Protein AF-A0AAW5DE27-F1 (afdb_monomer)

pLDDT: mean 84.59, std 16.26, range [41.28, 98.12]

Mean predicted aligned error: 7.45 Å

Nearest PDB structures (foldseek):
  6p29-assembly1_B  TM=4.108E-01  e=8.556E-01  Pseudoalteromonas luteoviolacea
  6p29-assembly1_A  TM=4.024E-01  e=1.217E+00  Pseudoalteromonas luteoviolacea
  5xnx-assembly1_A  TM=3.701E-01  e=1.217E+00  Mycobacterium tuberculosis H37Rv
  8acu-assembly1_A  TM=3.486E-01  e=1.946E+00  Bacillus subtilis
  6yxa-assembly1_A-2  TM=3.128E-01  e=2.188E+00  Bacillus subtilis subsp.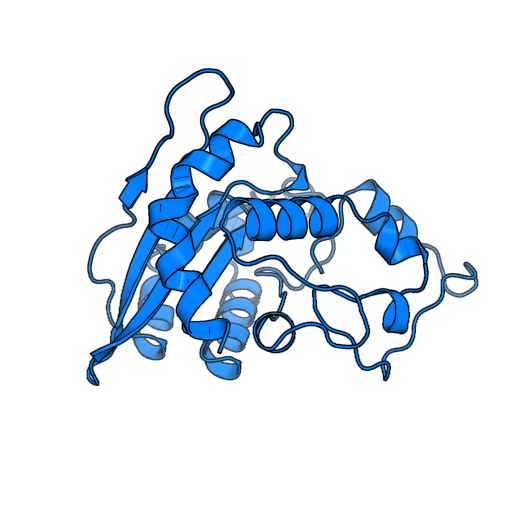 subtilis str. 168

Foldseek 3Di:
DDADPVRLVLVPDDDVSPWAADPPFDEFLQACCSGGNPVVVVTQQSVLVQLLCVLLVNHFDRPDCTFLLRVLDDDDDLDPDDDPDCQPPVPRDHVLVVSLPPVSLCVNLVCCQVSVAQEAEAAADSVLVSCPDPRRVVSSCVRFAHKPDRWDWDWDDDDWDTDTWTWIWHAHPVRRIRIYIYDYHSNVCPIPDSVRSSVCSVVVNVVSVVRRD

Sequence (213 aa):
MGHTKEEQQLEQAPEGSGLFFDDKAICTFSNQPPRYGERALSWKYQKAIKKWFDMWGCPLDSDGLGQPLDKKIVQTNWMDTQGHNTADSGNGLKLSQRLLSDHQVKNFLFHINYFKPKLILLLGRELISALNSKKVKRQFEAMVGRANSYPTAIRGTPPGTRFKIFFQDFVSENNDFTHVVCLPHPSGSRGVRDSYMLQFKDRIYPLLSEFVE

Secondary structure (DSSP, 8-state):
----HHHHHHHTSPTTS-----TT----SS--HHHH-GGGGG-HHHHHHHHHHHHTT-PPP-STT-SHHHHH-----SSS---S-SS-SSS---HHHHHTSHHHHHHHHHHHHHH--SEEEEESHHHHHHHTSHHHHHHHHHHH-EESSSPEEE-PPSSSPPPPEEEEEEE-TT--EEEEEEE--TTT-TT--HHHHGGGHHHHHHHHHTTT-

Structure (mmCIF, N/CA/C/O backbone):
data_AF-A0AAW5DE27-F1
#
_entry.id   AF-A0AAW5DE27-F1
#
loop_
_atom_site.group_PDB
_atom_site.id
_atom_site.type_symbol
_atom_site.label_atom_id
_atom_site.label_alt_id
_atom_site.label_comp_id
_atom_site.label_asym_id
_atom_site.label_entity_id
_atom_site.label_seq_id
_atom_site.pdbx_PDB_ins_code
_atom_site.Cartn_x
_atom_site.Cartn_y
_atom_site.Cartn_z
_atom_site.occupancy
_atom_site.B_iso_or_equiv
_atom_site.auth_seq_id
_atom_site.auth_comp_id
_atom_site.auth_asym_id
_atom_site.auth_atom_id
_atom_site.pdbx_PDB_model_num
ATOM 1 N N . MET A 1 1 ? 8.721 4.177 -9.717 1.00 46.56 1 MET A N 1
ATOM 2 C CA . MET A 1 1 ? 8.527 2.716 -9.665 1.00 46.56 1 MET A CA 1
ATOM 3 C C . MET A 1 1 ? 9.499 2.078 -8.676 1.00 46.56 1 MET A C 1
ATOM 5 O O . MET A 1 1 ? 10.599 2.590 -8.487 1.00 46.56 1 MET A O 1
ATOM 9 N N . GLY A 1 2 ? 9.058 1.037 -7.970 1.00 41.97 2 GLY A N 1
ATOM 10 C CA . GLY A 1 2 ? 9.786 0.384 -6.874 1.00 41.97 2 GLY A CA 1
ATOM 11 C C . GLY A 1 2 ? 10.730 -0.715 -7.358 1.00 41.97 2 GLY A C 1
ATOM 12 O O . GLY A 1 2 ? 10.487 -1.887 -7.103 1.00 41.97 2 GLY A O 1
ATOM 13 N N . HIS A 1 3 ? 11.789 -0.339 -8.063 1.00 52.25 3 HIS A N 1
ATOM 14 C CA . HIS A 1 3 ? 12.810 -1.264 -8.563 1.00 52.25 3 HIS A CA 1
ATOM 15 C C . HIS A 1 3 ? 13.836 -1.610 -7.474 1.00 52.25 3 HIS A C 1
ATOM 17 O O . HIS A 1 3 ? 14.114 -0.791 -6.594 1.00 52.25 3 HIS A O 1
ATOM 23 N N . THR A 1 4 ? 14.425 -2.806 -7.518 1.00 53.84 4 THR A N 1
ATOM 24 C CA . THR A 1 4 ? 15.628 -3.171 -6.747 1.00 53.84 4 THR A CA 1
ATOM 25 C C . THR A 1 4 ? 16.880 -2.449 -7.266 1.00 53.84 4 THR A C 1
ATOM 27 O O . THR A 1 4 ? 16.827 -1.748 -8.269 1.00 53.84 4 THR A O 1
ATOM 30 N N . LYS A 1 5 ? 18.021 -2.568 -6.565 1.00 53.88 5 LYS A N 1
ATOM 31 C CA . LYS A 1 5 ? 19.249 -1.805 -6.894 1.00 53.88 5 LYS A CA 1
ATOM 32 C C . LYS A 1 5 ? 19.765 -2.166 -8.273 1.00 53.88 5 LYS A C 1
ATOM 34 O O . LYS A 1 5 ? 20.115 -1.305 -9.066 1.00 53.88 5 LYS A O 1
ATOM 39 N N . GLU A 1 6 ? 19.776 -3.468 -8.502 1.00 55.34 6 GLU A N 1
ATOM 40 C CA . GLU A 1 6 ? 20.166 -4.115 -9.743 1.00 55.34 6 GLU A CA 1
ATOM 41 C C . GLU A 1 6 ? 19.210 -3.694 -10.874 1.00 55.34 6 GLU A C 1
ATOM 43 O O . GLU A 1 6 ? 19.659 -3.351 -11.961 1.00 55.34 6 GLU A O 1
ATOM 48 N N . GLU A 1 7 ? 17.903 -3.617 -10.593 1.00 56.59 7 GLU A N 1
ATOM 49 C CA . GLU A 1 7 ? 16.877 -3.200 -11.560 1.00 56.59 7 GLU A CA 1
ATOM 50 C C . GLU A 1 7 ? 16.983 -1.706 -11.932 1.00 56.59 7 GLU A C 1
ATOM 52 O O . GLU A 1 7 ? 16.898 -1.377 -13.109 1.00 56.59 7 GLU A O 1
ATOM 57 N N . GLN A 1 8 ? 17.252 -0.808 -10.975 1.00 56.09 8 GLN A N 1
ATOM 58 C CA . GLN A 1 8 ? 17.449 0.627 -11.260 1.00 56.09 8 GLN A CA 1
ATOM 59 C C . GLN A 1 8 ? 18.727 0.892 -12.061 1.00 56.09 8 GLN A C 1
ATOM 61 O O . GLN A 1 8 ? 18.747 1.765 -12.921 1.00 56.09 8 GLN A O 1
ATOM 66 N N . GLN A 1 9 ? 19.798 0.138 -11.796 1.00 55.88 9 GLN A N 1
ATOM 67 C CA . GLN A 1 9 ? 21.053 0.257 -12.545 1.00 55.88 9 GLN A CA 1
ATOM 68 C C . GLN A 1 9 ? 20.907 -0.199 -14.001 1.00 55.88 9 GLN A C 1
ATOM 70 O O . GLN A 1 9 ? 21.544 0.372 -14.880 1.00 55.88 9 GLN A O 1
ATOM 75 N N . LEU A 1 10 ? 20.041 -1.181 -14.264 1.00 55.75 10 LEU A N 1
ATOM 76 C CA . LEU A 1 10 ? 19.683 -1.593 -15.623 1.00 55.75 10 LEU A CA 1
ATOM 77 C C . LEU A 1 10 ? 18.830 -0.536 -16.344 1.00 55.75 10 LEU A C 1
ATOM 79 O O . LEU A 1 10 ? 18.968 -0.375 -17.549 1.00 55.75 10 LEU A O 1
ATOM 83 N N . GLU A 1 11 ? 17.975 0.204 -15.633 1.00 53.31 11 GLU A N 1
ATOM 84 C CA . GLU A 1 11 ? 17.138 1.271 -16.213 1.00 53.31 11 GLU A CA 1
ATOM 85 C C . GLU A 1 11 ? 17.882 2.584 -16.479 1.00 53.31 11 GLU A C 1
ATOM 87 O O . GLU A 1 11 ? 17.463 3.352 -17.338 1.00 53.31 11 GLU A O 1
ATOM 92 N N . GLN A 1 12 ? 18.999 2.830 -15.792 1.00 50.84 12 GLN A N 1
ATOM 93 C CA . GLN A 1 12 ? 19.887 3.973 -16.051 1.00 50.84 12 GLN A CA 1
ATOM 94 C C . GLN A 1 12 ? 20.820 3.758 -17.256 1.00 50.84 12 GLN A C 1
ATOM 96 O O . GLN A 1 12 ? 21.691 4.590 -17.516 1.00 50.84 12 GLN A O 1
ATOM 101 N N . ALA A 1 13 ? 20.672 2.650 -17.990 1.00 47.84 13 ALA A N 1
ATOM 102 C CA . ALA A 1 13 ? 21.422 2.422 -19.215 1.00 47.84 13 ALA A CA 1
ATOM 103 C C . ALA A 1 13 ? 21.001 3.457 -20.285 1.00 47.84 13 ALA A C 1
ATOM 105 O O . ALA A 1 13 ? 19.801 3.636 -20.504 1.00 47.84 13 ALA A O 1
ATOM 106 N N . PRO A 1 14 ? 21.956 4.142 -20.942 1.00 42.56 14 PRO A N 1
ATOM 107 C CA . PRO A 1 14 ? 21.677 5.268 -21.835 1.00 42.56 14 PRO A CA 1
ATOM 108 C C . PRO A 1 14 ? 20.736 4.899 -22.993 1.00 42.56 14 PRO A C 1
ATOM 110 O O . PRO A 1 14 ? 20.608 3.727 -23.363 1.00 42.56 14 PRO A O 1
ATOM 113 N N . GLU A 1 15 ? 20.090 5.914 -23.581 1.00 41.28 15 GLU A N 1
ATOM 114 C CA . GLU A 1 15 ? 19.337 5.771 -24.833 1.00 41.28 15 GLU A CA 1
ATOM 115 C C . GLU A 1 15 ? 20.201 5.041 -25.875 1.00 41.28 15 GLU A C 1
ATOM 117 O O . GLU A 1 15 ? 21.340 5.426 -26.138 1.00 41.28 15 GLU A O 1
ATOM 122 N N . GLY A 1 16 ? 19.678 3.932 -26.410 1.00 46.69 16 GLY A N 1
ATOM 123 C CA . GLY A 1 16 ? 20.439 2.981 -27.232 1.00 46.69 16 GLY A CA 1
ATOM 124 C C . GLY A 1 16 ? 20.802 1.660 -26.537 1.00 46.69 16 GLY A C 1
ATOM 125 O O . GLY A 1 16 ? 21.394 0.791 -27.168 1.00 46.69 16 GLY A O 1
ATOM 126 N N . SER A 1 17 ? 20.407 1.453 -25.275 1.00 52.38 17 SER A N 1
ATOM 127 C CA . SER A 1 17 ? 20.639 0.205 -24.519 1.00 52.38 17 SER A CA 1
ATOM 128 C C . SER A 1 17 ? 19.840 -1.021 -24.994 1.00 52.38 17 SER A C 1
ATOM 130 O O . SER A 1 17 ? 20.066 -2.125 -24.499 1.00 52.38 17 SER A O 1
ATOM 132 N N . GLY A 1 18 ? 18.901 -0.853 -25.933 1.00 56.78 18 GLY A N 1
ATOM 133 C CA . GLY A 1 18 ? 18.059 -1.942 -26.447 1.00 56.78 18 GLY A CA 1
ATOM 134 C C . GLY A 1 18 ? 16.968 -2.421 -25.478 1.00 56.78 18 GLY A C 1
ATOM 135 O O . GLY A 1 18 ? 16.383 -3.481 -25.689 1.00 56.78 18 GLY A O 1
ATOM 136 N N . LEU A 1 19 ? 16.680 -1.669 -24.410 1.00 70.12 19 LEU A N 1
ATOM 137 C CA . LEU A 1 19 ? 15.630 -2.008 -23.449 1.00 70.12 19 LEU A CA 1
ATOM 138 C C . LEU A 1 19 ? 14.255 -1.567 -23.965 1.00 70.12 19 LEU A C 1
ATOM 140 O O . LEU A 1 19 ? 14.012 -0.383 -24.178 1.00 70.12 19 LEU A O 1
ATOM 144 N N . PHE A 1 20 ? 13.345 -2.526 -24.135 1.00 80.88 20 PHE A N 1
ATOM 145 C CA . PHE A 1 20 ? 11.971 -2.264 -24.559 1.00 80.88 20 PHE A CA 1
ATOM 146 C C . PHE A 1 20 ? 11.208 -1.417 -23.522 1.00 80.88 20 PHE A C 1
ATOM 148 O O . PHE A 1 20 ? 11.240 -1.704 -22.314 1.00 80.88 20 PHE A O 1
ATOM 155 N N . PHE A 1 21 ? 10.511 -0.386 -24.006 1.00 86.38 21 PHE A N 1
ATOM 156 C CA . PHE A 1 21 ? 9.584 0.438 -23.237 1.00 86.38 21 PHE A CA 1
ATOM 157 C C . PHE A 1 21 ? 8.484 1.007 -24.149 1.00 86.38 21 PHE A C 1
ATOM 159 O O . PHE A 1 21 ? 8.801 1.608 -25.173 1.00 86.38 21 PHE A O 1
ATOM 166 N N . ASP A 1 22 ? 7.217 0.838 -23.766 1.00 88.00 22 ASP A N 1
ATOM 167 C CA . ASP A 1 22 ? 6.047 1.400 -24.459 1.00 88.00 22 ASP A CA 1
ATOM 168 C C . ASP A 1 22 ? 5.171 2.177 -23.463 1.00 88.00 22 ASP A C 1
ATOM 170 O O . ASP A 1 22 ? 4.498 1.600 -22.606 1.00 88.00 22 ASP A O 1
ATOM 174 N N . ASP A 1 23 ? 5.176 3.507 -23.561 1.00 86.56 23 ASP A N 1
ATOM 175 C CA . ASP A 1 23 ? 4.448 4.405 -22.659 1.00 86.56 23 ASP A CA 1
ATOM 176 C C . ASP A 1 23 ? 2.919 4.333 -22.820 1.00 86.56 23 ASP A C 1
ATOM 178 O O . ASP A 1 23 ? 2.179 4.645 -21.876 1.00 86.56 23 ASP A O 1
ATOM 182 N N . LYS A 1 24 ? 2.448 3.871 -23.984 1.00 91.62 24 LYS A N 1
ATOM 183 C CA . LYS A 1 24 ? 1.032 3.726 -24.345 1.00 91.62 24 LYS A CA 1
ATOM 184 C C . LYS A 1 24 ? 0.489 2.334 -24.064 1.00 91.62 24 LYS A C 1
ATOM 186 O O . LYS A 1 24 ? -0.730 2.156 -24.078 1.00 91.62 24 LYS A O 1
ATOM 191 N N . ALA A 1 25 ? 1.354 1.364 -23.773 1.00 90.56 25 ALA A N 1
ATOM 192 C CA . ALA A 1 25 ? 0.928 0.018 -23.435 1.00 90.56 25 ALA A CA 1
ATOM 193 C C . ALA A 1 25 ? -0.023 0.023 -22.230 1.00 90.56 25 ALA A C 1
ATOM 195 O O . ALA A 1 25 ? 0.290 0.547 -21.150 1.00 90.56 25 ALA A O 1
ATOM 196 N N . ILE A 1 26 ? -1.186 -0.603 -22.417 1.00 91.75 26 ILE A N 1
ATOM 197 C CA . ILE A 1 26 ? -2.137 -0.870 -21.341 1.00 91.75 26 ILE A CA 1
ATOM 198 C C . ILE A 1 26 ? -1.627 -2.092 -20.576 1.00 91.75 26 ILE A C 1
ATOM 200 O O . ILE A 1 26 ? -1.505 -3.183 -21.127 1.00 91.75 26 ILE A O 1
ATOM 204 N N . CYS A 1 27 ? -1.322 -1.895 -19.299 1.00 92.50 27 CYS A N 1
ATOM 205 C CA . CYS A 1 27 ? -0.788 -2.915 -18.408 1.00 92.50 27 CYS A CA 1
ATOM 206 C C . CYS A 1 27 ? -1.351 -2.725 -16.995 1.00 92.50 27 CYS A C 1
ATOM 208 O O . CYS A 1 27 ? -1.687 -1.607 -16.603 1.00 92.50 27 CYS A O 1
ATOM 210 N N . THR A 1 28 ? -1.406 -3.796 -16.207 1.00 94.31 28 THR A N 1
ATOM 211 C CA . THR A 1 28 ? -1.738 -3.733 -14.773 1.00 94.31 28 THR A CA 1
ATOM 212 C C . THR A 1 28 ? -0.488 -3.904 -13.925 1.00 94.31 28 THR A C 1
ATOM 214 O O . THR A 1 28 ? 0.569 -4.292 -14.429 1.00 94.31 28 THR A O 1
ATOM 217 N N . PHE A 1 29 ? -0.592 -3.672 -12.611 1.00 92.06 29 PHE A N 1
ATOM 218 C CA . PHE A 1 29 ? 0.486 -4.017 -11.678 1.00 92.06 29 PHE A CA 1
ATOM 219 C C . PHE A 1 29 ? 0.985 -5.458 -11.879 1.00 92.06 29 PHE A C 1
ATOM 221 O O . PHE A 1 29 ? 2.178 -5.710 -11.762 1.00 92.06 29 PHE A O 1
ATOM 228 N N . SER A 1 30 ? 0.099 -6.386 -12.228 1.00 93.38 30 SER A N 1
ATOM 229 C CA . SER A 1 30 ? 0.386 -7.819 -12.322 1.00 93.38 30 SER A CA 1
ATOM 230 C C . SER A 1 30 ? 0.877 -8.264 -13.697 1.00 93.38 30 SER A C 1
ATOM 232 O O . SER A 1 30 ? 1.558 -9.286 -13.783 1.00 93.38 30 SER A O 1
ATOM 234 N N . ASN A 1 31 ? 0.614 -7.489 -14.753 1.00 94.06 31 ASN A N 1
ATOM 235 C CA . ASN A 1 31 ? 1.079 -7.760 -16.112 1.00 94.06 31 ASN A CA 1
ATOM 236 C C . ASN A 1 31 ? 1.845 -6.563 -16.692 1.00 94.06 31 ASN A C 1
ATOM 238 O O . ASN A 1 31 ? 1.301 -5.767 -17.445 1.00 94.06 31 ASN A O 1
ATOM 242 N N . GLN A 1 32 ? 3.117 -6.438 -16.318 1.00 92.19 32 GLN A N 1
ATOM 243 C CA . GLN A 1 32 ? 4.031 -5.368 -16.739 1.00 92.19 32 GLN A CA 1
ATOM 244 C C . GLN A 1 32 ? 4.781 -5.595 -18.078 1.00 92.19 32 GLN A C 1
ATOM 246 O O . GLN A 1 32 ? 5.196 -4.596 -18.675 1.00 92.19 32 GLN A O 1
ATOM 251 N N . PRO A 1 33 ? 4.962 -6.833 -18.600 1.00 92.88 33 PRO A N 1
ATOM 252 C CA . PRO A 1 33 ? 5.620 -7.062 -19.889 1.00 92.88 33 PRO A CA 1
ATOM 253 C C . PRO A 1 33 ? 5.116 -6.237 -21.079 1.00 92.88 33 PRO A C 1
ATOM 255 O O . PRO A 1 33 ? 5.972 -5.790 -21.839 1.00 92.88 33 PRO A O 1
ATOM 258 N N . PRO A 1 34 ? 3.809 -5.936 -21.242 1.00 93.50 34 PRO A N 1
ATOM 259 C CA . PRO A 1 34 ? 3.357 -5.075 -22.336 1.00 93.50 34 PRO A CA 1
ATOM 260 C C . PRO A 1 34 ? 4.055 -3.712 -22.370 1.00 93.50 34 PRO A C 1
ATOM 262 O O . PRO A 1 34 ? 4.278 -3.168 -23.442 1.00 93.50 34 PRO A O 1
ATOM 265 N N . ARG A 1 35 ? 4.429 -3.171 -21.204 1.00 92.25 35 ARG A N 1
ATOM 266 C CA . ARG A 1 35 ? 5.083 -1.864 -21.076 1.00 92.25 35 ARG A CA 1
ATOM 267 C C . ARG A 1 35 ? 6.599 -1.951 -21.020 1.00 92.25 35 ARG A C 1
ATOM 269 O O . ARG A 1 35 ? 7.271 -1.067 -21.529 1.00 92.25 35 ARG A O 1
ATOM 276 N N . TYR A 1 36 ? 7.145 -2.975 -20.373 1.00 89.44 36 TYR A N 1
ATOM 277 C CA . TYR A 1 36 ? 8.573 -3.037 -20.034 1.00 89.44 36 TYR A CA 1
ATOM 278 C C . TYR A 1 36 ? 9.321 -4.202 -20.692 1.00 89.44 36 TYR A C 1
ATOM 280 O O . TYR A 1 36 ? 10.536 -4.308 -20.526 1.00 89.44 36 TYR A O 1
ATOM 288 N N . GLY A 1 37 ? 8.620 -5.062 -21.431 1.00 90.50 37 GLY A N 1
ATOM 289 C CA . GLY A 1 37 ? 9.139 -6.281 -22.044 1.00 90.50 37 GLY A CA 1
ATOM 290 C C . GLY A 1 37 ? 9.315 -7.428 -21.045 1.00 90.50 37 GLY A C 1
ATOM 291 O O . GLY A 1 37 ? 9.097 -7.281 -19.840 1.00 90.50 37 GLY A O 1
ATOM 292 N N . GLU A 1 38 ? 9.779 -8.577 -21.542 1.00 89.75 38 GLU A N 1
ATOM 293 C CA . GLU A 1 38 ? 10.008 -9.819 -20.775 1.00 89.75 38 GLU A CA 1
ATOM 294 C C . GLU A 1 38 ? 10.854 -9.626 -19.503 1.00 89.75 38 GLU A C 1
ATOM 296 O O . GLU A 1 38 ? 10.675 -10.329 -18.508 1.00 89.75 38 GLU A O 1
ATOM 301 N N . ARG A 1 39 ? 11.740 -8.619 -19.465 1.00 85.38 39 ARG A N 1
ATOM 302 C CA . ARG A 1 39 ? 12.538 -8.300 -18.267 1.00 85.38 39 ARG A CA 1
ATOM 303 C C . ARG A 1 39 ? 11.679 -8.019 -17.034 1.00 85.38 39 ARG A C 1
ATOM 305 O O . ARG A 1 39 ? 12.129 -8.293 -1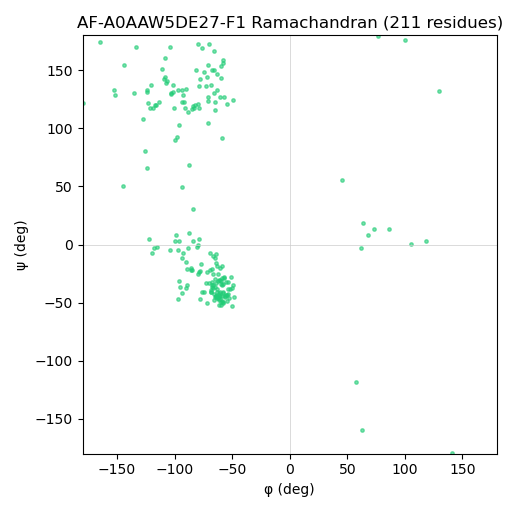5.922 1.00 85.38 39 ARG A O 1
ATOM 312 N N . ALA A 1 40 ? 10.454 -7.524 -17.203 1.00 87.19 40 ALA A N 1
ATOM 313 C CA . ALA A 1 40 ? 9.545 -7.282 -16.089 1.00 87.19 40 ALA A CA 1
ATOM 314 C C . ALA A 1 40 ? 9.205 -8.571 -15.329 1.00 87.19 40 ALA A C 1
ATOM 316 O O . ALA A 1 40 ? 9.077 -8.561 -14.106 1.00 87.19 40 ALA A O 1
ATOM 317 N N . LEU A 1 41 ? 9.191 -9.718 -16.019 1.00 86.44 41 LEU A N 1
ATOM 318 C CA . LEU A 1 41 ? 8.997 -11.029 -15.397 1.00 86.44 41 LEU A CA 1
ATOM 319 C C . LEU A 1 41 ? 10.138 -11.422 -14.456 1.00 86.44 41 LEU A C 1
ATOM 321 O O . LEU A 1 41 ? 10.010 -12.398 -13.721 1.00 86.44 41 LEU A O 1
ATOM 325 N N . SER A 1 42 ? 11.267 -10.712 -14.457 1.00 86.69 42 SER A N 1
ATOM 326 C CA . SER A 1 42 ? 12.388 -10.971 -13.549 1.00 86.69 42 SER A CA 1
ATOM 327 C C . SER A 1 42 ? 12.306 -10.189 -12.233 1.00 86.69 42 SER A C 1
ATOM 329 O O . SER A 1 42 ? 12.984 -10.566 -11.273 1.00 86.69 42 SER A O 1
ATOM 331 N N . TRP A 1 43 ? 11.455 -9.159 -12.148 1.00 86.38 43 TRP A N 1
ATOM 332 C CA . TRP A 1 43 ? 11.470 -8.195 -11.049 1.00 86.38 43 TRP A CA 1
ATOM 333 C C . TRP A 1 43 ? 11.121 -8.815 -9.696 1.00 86.38 43 TRP A C 1
ATOM 335 O O . TRP A 1 43 ? 10.000 -9.270 -9.441 1.00 86.38 43 TRP A O 1
ATOM 345 N N . LYS A 1 44 ? 12.096 -8.802 -8.781 1.00 86.38 44 LYS A N 1
ATOM 346 C CA . LYS A 1 44 ? 11.982 -9.456 -7.463 1.00 86.38 44 LYS A CA 1
ATOM 347 C C . LYS A 1 44 ? 10.905 -8.798 -6.606 1.00 86.38 44 LYS A C 1
ATOM 349 O O . LYS A 1 44 ? 10.194 -9.480 -5.871 1.00 86.38 44 LYS A O 1
ATOM 354 N N . TYR A 1 45 ? 10.785 -7.475 -6.710 1.00 86.31 45 TYR A N 1
ATOM 355 C CA . TYR A 1 45 ? 9.800 -6.689 -5.973 1.00 86.31 45 TYR A CA 1
ATOM 356 C C . TYR A 1 45 ? 8.367 -7.103 -6.327 1.00 86.31 45 TYR A C 1
ATOM 358 O O . TYR A 1 45 ? 7.584 -7.446 -5.443 1.00 86.31 45 TYR A O 1
ATOM 366 N N . GLN A 1 46 ? 8.053 -7.140 -7.623 1.00 89.19 46 GLN A N 1
ATOM 367 C CA . GLN A 1 46 ? 6.729 -7.509 -8.117 1.00 89.19 46 GLN A CA 1
ATOM 368 C C . GLN A 1 46 ? 6.395 -8.965 -7.770 1.00 89.19 46 GLN A C 1
ATOM 370 O O . GLN A 1 46 ? 5.314 -9.237 -7.252 1.00 89.19 46 GLN A O 1
ATOM 375 N N . LYS A 1 47 ? 7.346 -9.895 -7.955 1.00 90.31 47 LYS A N 1
ATOM 376 C CA . LYS A 1 47 ? 7.183 -11.308 -7.563 1.00 90.31 47 LYS A CA 1
ATOM 377 C C . LYS A 1 47 ? 6.833 -11.475 -6.089 1.00 90.31 47 LYS A C 1
ATOM 379 O O . LYS A 1 47 ? 5.948 -12.258 -5.759 1.00 90.31 47 LYS A O 1
ATOM 384 N N . ALA A 1 48 ? 7.516 -10.746 -5.209 1.00 90.25 48 ALA A N 1
ATOM 385 C CA . ALA A 1 48 ? 7.262 -10.815 -3.776 1.00 90.25 48 ALA A CA 1
ATOM 386 C C . ALA A 1 48 ? 5.848 -10.331 -3.424 1.00 90.25 48 ALA A C 1
ATOM 388 O O . ALA A 1 48 ? 5.154 -11.004 -2.669 1.00 90.25 48 ALA A O 1
ATOM 389 N N . ILE A 1 49 ? 5.396 -9.219 -4.010 1.00 92.44 49 ILE A N 1
ATOM 390 C CA . ILE A 1 49 ? 4.041 -8.701 -3.774 1.00 92.44 49 ILE A CA 1
ATOM 391 C C . ILE A 1 49 ? 2.987 -9.668 -4.316 1.00 92.44 49 ILE A C 1
ATOM 393 O O . ILE A 1 49 ? 2.074 -10.020 -3.576 1.00 92.44 49 ILE A O 1
ATOM 397 N N . LYS A 1 50 ? 3.134 -10.163 -5.553 1.00 93.62 50 LYS A N 1
ATOM 398 C CA . LYS A 1 50 ? 2.214 -11.164 -6.122 1.00 93.62 50 LYS A CA 1
ATOM 399 C C . LYS A 1 50 ? 2.086 -12.394 -5.223 1.00 93.62 50 LYS A C 1
ATOM 401 O O . LYS A 1 50 ? 0.983 -12.854 -4.955 1.00 93.62 50 LYS A O 1
ATOM 406 N N . LYS A 1 51 ? 3.214 -12.882 -4.701 1.00 93.06 51 LYS A N 1
ATOM 407 C CA . LYS A 1 51 ? 3.243 -14.002 -3.758 1.00 93.06 51 LYS A CA 1
ATOM 408 C C . LYS A 1 51 ? 2.519 -13.689 -2.447 1.00 93.06 51 LYS A C 1
ATOM 410 O O . LYS A 1 51 ? 1.873 -14.563 -1.885 1.00 93.06 51 LYS A O 1
ATOM 415 N N . TRP A 1 52 ? 2.628 -12.465 -1.933 1.00 93.94 52 TRP A N 1
ATOM 416 C CA . TRP A 1 52 ? 1.901 -12.064 -0.726 1.00 93.94 52 TRP A CA 1
ATOM 417 C C . TRP A 1 52 ? 0.390 -12.055 -0.945 1.00 93.94 52 TRP A C 1
ATOM 419 O O . TRP A 1 52 ? -0.336 -12.610 -0.129 1.00 93.94 52 TRP A O 1
ATOM 429 N N . PHE A 1 5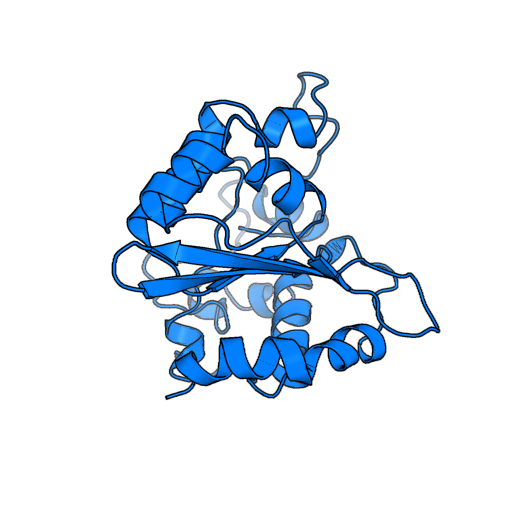3 ? -0.062 -11.496 -2.064 1.00 95.69 53 PHE A N 1
ATOM 430 C CA . PHE A 1 53 ? -1.471 -11.491 -2.457 1.00 95.69 53 PHE A CA 1
ATOM 431 C C . PHE A 1 53 ? -2.045 -12.910 -2.590 1.00 95.69 53 PHE A C 1
ATOM 433 O O . PHE A 1 53 ? -3.104 -13.195 -2.031 1.00 95.69 53 PHE A O 1
ATOM 440 N N . ASP A 1 54 ? -1.301 -13.819 -3.227 1.00 94.94 54 ASP A N 1
ATOM 441 C CA . ASP A 1 54 ? -1.643 -15.245 -3.307 1.00 94.94 54 ASP A CA 1
ATOM 442 C C . ASP A 1 54 ? -1.778 -15.890 -1.914 1.00 94.94 54 ASP A C 1
ATOM 444 O O . ASP A 1 54 ? -2.820 -16.448 -1.571 1.00 94.94 54 ASP A O 1
ATOM 448 N N . MET A 1 55 ? -0.783 -15.705 -1.037 1.00 94.50 55 MET A N 1
ATOM 449 C CA . MET A 1 55 ? -0.844 -16.201 0.346 1.00 94.50 55 MET A CA 1
ATOM 450 C C . MET A 1 55 ? -2.038 -15.656 1.133 1.00 94.50 55 MET A C 1
ATOM 452 O O . MET A 1 55 ? -2.585 -16.349 1.994 1.00 94.50 55 MET A O 1
ATOM 456 N N . TRP A 1 56 ? -2.448 -14.419 0.862 1.00 95.81 56 TRP A N 1
ATOM 457 C CA . TRP A 1 56 ? -3.603 -13.811 1.509 1.00 95.81 56 TRP A CA 1
ATOM 458 C C . TRP A 1 56 ? -4.937 -14.237 0.898 1.00 95.81 56 TRP A C 1
ATOM 460 O O . TRP A 1 56 ? -5.966 -13.894 1.461 1.00 95.81 56 TRP A O 1
ATOM 470 N N . GLY A 1 57 ? -4.946 -15.057 -0.155 1.00 95.19 57 GLY A N 1
ATOM 471 C CA . GLY A 1 57 ? -6.164 -15.577 -0.778 1.00 95.19 57 GLY A CA 1
ATOM 472 C C . GLY A 1 57 ? -6.773 -14.662 -1.840 1.00 95.19 57 GLY A C 1
ATOM 473 O O . GLY A 1 57 ? -7.902 -14.907 -2.249 1.00 95.19 57 GLY A O 1
ATOM 474 N N . CYS A 1 58 ? -6.040 -13.643 -2.295 1.00 96.19 58 CYS A N 1
ATOM 475 C CA . CYS A 1 58 ? -6.446 -12.757 -3.387 1.00 96.19 58 CYS A CA 1
ATOM 476 C C . CYS A 1 58 ? -5.363 -12.768 -4.481 1.00 96.19 58 CYS A C 1
ATOM 478 O O . CYS A 1 58 ? -4.676 -11.758 -4.649 1.00 96.19 58 CYS A O 1
ATOM 480 N N . PRO A 1 59 ? -5.130 -13.907 -5.165 1.00 95.69 59 PRO A N 1
ATOM 481 C CA . PRO A 1 59 ? -4.047 -14.037 -6.134 1.00 95.69 59 PRO A CA 1
ATOM 482 C C . PRO A 1 59 ? -4.187 -13.018 -7.268 1.00 95.69 59 PRO A C 1
ATOM 484 O O . PRO A 1 59 ? -5.287 -12.707 -7.718 1.00 95.69 59 PRO A O 1
ATOM 487 N N . LEU A 1 60 ? -3.041 -12.512 -7.717 1.00 95.00 60 LEU A N 1
ATOM 488 C CA . LEU A 1 60 ? -2.945 -11.550 -8.808 1.00 95.00 60 LEU A CA 1
ATOM 489 C C . LEU A 1 60 ? -2.619 -12.253 -10.122 1.00 95.00 60 LEU A C 1
ATOM 491 O O . LEU A 1 60 ? -1.680 -13.056 -10.182 1.00 95.00 60 LEU A O 1
ATOM 495 N N . ASP A 1 61 ? -3.353 -11.897 -11.167 1.00 92.56 61 ASP A N 1
ATOM 496 C CA . ASP A 1 61 ? -3.328 -12.569 -12.459 1.00 92.56 61 ASP A CA 1
ATOM 497 C C . ASP A 1 61 ? -2.522 -11.766 -13.490 1.00 92.56 61 ASP A C 1
ATOM 499 O O . ASP A 1 61 ? -2.688 -10.556 -13.660 1.00 92.56 61 ASP A O 1
ATOM 503 N N . SER A 1 62 ? -1.587 -12.447 -14.152 1.00 89.56 62 SER A N 1
ATOM 504 C CA . SER A 1 62 ? -0.730 -11.847 -15.178 1.00 89.56 62 SER A CA 1
ATOM 505 C C . SER A 1 62 ? -1.286 -11.994 -16.589 1.00 89.56 62 SER A C 1
ATOM 507 O O . SER A 1 62 ? -0.720 -11.397 -17.503 1.00 89.56 62 SER A O 1
ATOM 509 N N . ASP A 1 63 ? -2.367 -12.744 -16.780 1.00 90.31 63 ASP A N 1
ATOM 510 C CA . ASP A 1 63 ? -2.938 -12.960 -18.099 1.00 90.31 63 ASP A CA 1
ATOM 511 C C . ASP A 1 63 ? -3.784 -11.748 -18.512 1.00 90.31 63 ASP A C 1
ATOM 513 O O . ASP A 1 63 ? -4.739 -11.340 -17.847 1.00 90.31 63 ASP A O 1
ATOM 517 N N . GLY A 1 64 ? -3.416 -11.117 -19.631 1.00 90.94 64 GLY A N 1
ATOM 518 C CA . GLY A 1 64 ? -4.104 -9.928 -20.137 1.00 90.94 64 GLY A CA 1
ATOM 519 C C . GLY A 1 64 ? -4.121 -8.777 -19.122 1.00 90.94 64 GLY A C 1
ATOM 520 O O . GLY A 1 64 ? -3.076 -8.252 -18.747 1.00 90.94 64 GLY A O 1
ATOM 521 N N . LEU A 1 65 ? -5.311 -8.348 -18.693 1.00 90.75 65 LEU A N 1
ATOM 522 C CA . LEU A 1 65 ? -5.470 -7.324 -17.648 1.00 90.75 65 LEU A CA 1
ATOM 523 C C . LEU A 1 65 ? -5.757 -7.920 -16.262 1.00 90.75 65 LEU A C 1
ATOM 525 O O . LEU A 1 65 ? -6.087 -7.170 -15.345 1.00 90.75 65 LEU A O 1
ATOM 529 N N . GLY A 1 66 ? -5.659 -9.240 -16.117 1.00 90.88 66 GLY A N 1
ATOM 530 C CA . GLY A 1 66 ? -5.962 -9.959 -14.889 1.00 90.88 66 GLY A CA 1
ATOM 531 C C . GLY A 1 66 ? -7.420 -9.835 -14.435 1.00 90.88 66 GLY A C 1
ATOM 532 O O . GLY A 1 66 ? -8.333 -9.499 -15.206 1.00 90.88 66 GLY A O 1
ATOM 533 N N . GLN A 1 67 ? -7.625 -10.097 -13.149 1.00 91.00 67 GLN A N 1
ATOM 534 C CA . GLN A 1 67 ? -8.912 -10.094 -12.461 1.00 91.00 67 GLN A CA 1
ATOM 535 C C . GLN A 1 67 ? -9.352 -8.656 -12.106 1.00 91.00 67 GLN A C 1
ATOM 537 O O . GLN A 1 67 ? -8.588 -7.700 -12.292 1.00 91.00 67 GLN A O 1
ATOM 542 N N . PRO A 1 68 ? -10.588 -8.433 -11.607 1.00 93.50 68 PRO A N 1
ATOM 543 C CA . PRO A 1 68 ? -11.046 -7.101 -11.199 1.00 93.50 68 PRO A CA 1
ATOM 544 C C . PRO A 1 68 ? -10.092 -6.387 -10.232 1.00 93.50 68 PRO A C 1
ATOM 546 O O . PRO A 1 68 ? -9.857 -5.187 -10.382 1.00 93.50 68 PRO A O 1
ATOM 549 N N . LEU A 1 69 ? -9.487 -7.125 -9.296 1.00 94.44 69 LEU A N 1
ATOM 550 C CA . LEU A 1 69 ? -8.503 -6.598 -8.350 1.00 94.44 69 LEU A CA 1
ATOM 551 C C . LEU A 1 69 ? -7.258 -6.026 -9.052 1.00 94.44 69 LEU A C 1
ATOM 553 O O . LEU A 1 69 ? -6.828 -4.926 -8.712 1.00 94.44 69 LEU A O 1
ATOM 557 N N . ASP A 1 70 ? -6.703 -6.711 -10.058 1.00 94.88 70 ASP A N 1
ATOM 558 C CA . ASP A 1 70 ? -5.484 -6.286 -10.769 1.00 94.88 70 ASP A CA 1
ATOM 559 C C . ASP A 1 70 ? -5.629 -4.901 -11.412 1.00 94.88 70 ASP A C 1
ATOM 561 O O . ASP A 1 70 ? -4.687 -4.105 -11.437 1.00 94.88 70 ASP A O 1
ATOM 565 N N . LYS A 1 71 ? -6.839 -4.593 -11.887 1.00 93.06 71 LYS A N 1
ATOM 566 C CA . LYS A 1 71 ? -7.204 -3.322 -12.532 1.00 93.06 71 LYS A CA 1
ATOM 567 C C . LYS A 1 71 ? -7.396 -2.179 -11.532 1.00 93.06 71 LYS A C 1
ATOM 569 O O . LYS A 1 71 ? -7.397 -1.017 -11.929 1.00 93.06 71 LYS A O 1
ATOM 574 N N . LYS A 1 72 ? -7.564 -2.500 -10.246 1.00 94.56 72 LYS A N 1
ATOM 575 C CA . LYS A 1 72 ? -7.780 -1.544 -9.147 1.00 94.56 72 LYS A CA 1
ATOM 576 C C . LYS A 1 72 ? -6.478 -1.211 -8.398 1.00 94.56 72 LYS A C 1
ATOM 578 O O . LYS A 1 72 ? -6.482 -0.341 -7.530 1.00 94.56 72 LYS A O 1
ATOM 583 N N . ILE A 1 73 ? -5.358 -1.865 -8.727 1.00 95.44 73 ILE A N 1
ATOM 584 C CA . ILE A 1 73 ? -4.059 -1.626 -8.084 1.00 95.44 73 ILE A CA 1
ATOM 585 C C . ILE A 1 73 ? -3.266 -0.566 -8.846 1.00 95.44 73 ILE A C 1
ATOM 587 O O . ILE A 1 73 ? -2.896 -0.742 -10.006 1.00 95.44 73 ILE A O 1
ATOM 591 N N . VAL A 1 74 ? -2.899 0.496 -8.130 1.00 93.81 74 VAL A N 1
ATOM 592 C CA . VAL A 1 74 ? -1.941 1.500 -8.596 1.00 93.81 74 VAL A CA 1
ATOM 593 C C . VAL A 1 74 ? -0.690 1.444 -7.729 1.00 93.81 74 VAL A C 1
ATOM 595 O O . VAL A 1 74 ? -0.748 1.638 -6.515 1.00 93.81 74 VAL A O 1
ATOM 598 N N . GLN A 1 75 ? 0.465 1.222 -8.358 1.00 91.62 75 GLN A N 1
ATOM 599 C CA . GLN A 1 75 ? 1.757 1.361 -7.696 1.00 91.62 75 GLN A CA 1
ATOM 600 C C . GLN A 1 75 ? 2.312 2.768 -7.928 1.00 91.62 75 GLN A C 1
ATOM 602 O O . GLN A 1 75 ? 2.566 3.171 -9.060 1.00 91.62 75 GLN A O 1
ATOM 607 N N . THR A 1 76 ? 2.594 3.483 -6.843 1.00 90.50 76 THR A N 1
ATOM 608 C CA . THR A 1 76 ? 3.325 4.754 -6.874 1.00 90.50 76 THR A CA 1
ATOM 609 C C . THR A 1 76 ? 4.406 4.780 -5.793 1.00 90.50 76 THR A C 1
ATOM 611 O O . THR A 1 76 ? 4.480 3.893 -4.941 1.00 90.50 76 THR A O 1
ATOM 614 N N . ASN A 1 77 ? 5.273 5.787 -5.837 1.00 88.31 77 ASN A N 1
ATOM 615 C CA . ASN A 1 77 ? 6.295 6.019 -4.830 1.00 88.31 77 ASN A CA 1
ATOM 616 C C . ASN A 1 77 ? 5.935 7.250 -3.992 1.00 88.31 77 ASN A C 1
ATOM 618 O O . ASN A 1 77 ? 5.477 8.262 -4.517 1.00 88.31 77 ASN A O 1
ATOM 622 N N . TRP A 1 78 ? 6.246 7.197 -2.694 1.00 91.06 78 TRP A N 1
ATOM 623 C CA . TRP A 1 78 ? 6.219 8.391 -1.844 1.00 91.06 78 TRP A CA 1
ATOM 624 C C . TRP A 1 78 ? 7.160 9.468 -2.385 1.00 91.06 78 TRP A C 1
ATOM 626 O O . TRP A 1 78 ? 6.817 10.647 -2.399 1.00 91.06 78 TRP A O 1
ATOM 636 N N . MET A 1 79 ? 8.345 9.039 -2.837 1.00 85.88 79 MET A N 1
ATOM 637 C CA . MET A 1 79 ? 9.333 9.917 -3.442 1.00 85.88 79 MET A CA 1
ATOM 638 C C . MET A 1 79 ? 9.322 9.808 -4.965 1.00 85.88 79 MET A C 1
ATOM 640 O O . MET A 1 79 ? 9.407 8.703 -5.497 1.00 85.88 79 MET A O 1
ATOM 644 N N . ASP A 1 80 ? 9.292 10.940 -5.660 1.00 79.38 80 ASP A N 1
ATOM 645 C CA . ASP A 1 80 ? 9.351 11.009 -7.130 1.00 79.38 80 ASP A CA 1
ATOM 646 C C . ASP A 1 80 ? 10.774 10.855 -7.701 1.00 79.38 80 ASP A C 1
ATOM 648 O O . ASP A 1 80 ? 10.978 10.841 -8.911 1.00 79.38 80 ASP A O 1
ATOM 652 N N . THR A 1 81 ? 11.766 10.681 -6.827 1.00 70.06 81 THR A N 1
ATOM 653 C CA . THR A 1 81 ? 13.160 10.443 -7.207 1.00 70.06 81 THR A CA 1
ATOM 654 C C . THR A 1 81 ? 13.446 8.949 -7.351 1.00 70.06 81 THR A C 1
ATOM 656 O O . THR A 1 81 ? 13.093 8.143 -6.486 1.00 70.06 81 THR A O 1
ATOM 659 N N . GLN A 1 82 ? 14.126 8.572 -8.436 1.00 53.38 82 GLN A N 1
ATOM 660 C CA . GLN A 1 82 ? 14.714 7.244 -8.606 1.00 53.38 82 GLN A CA 1
ATOM 661 C C . GLN A 1 82 ? 16.132 7.262 -8.023 1.00 53.38 82 GLN A C 1
ATOM 663 O O . GLN A 1 82 ? 16.995 7.999 -8.489 1.00 53.38 82 GLN A O 1
ATOM 668 N N . GLY A 1 83 ? 16.373 6.508 -6.952 1.00 51.72 83 GLY A N 1
ATOM 669 C CA . GLY A 1 83 ? 17.695 6.454 -6.338 1.00 51.72 83 GLY A CA 1
ATOM 670 C C . GLY A 1 83 ? 17.754 5.529 -5.132 1.00 51.72 83 GLY A C 1
ATOM 671 O O . GLY A 1 83 ? 17.066 5.731 -4.130 1.00 51.72 83 GLY A O 1
ATOM 672 N N . HIS A 1 84 ? 18.644 4.543 -5.212 1.00 45.75 84 HIS A N 1
ATOM 673 C CA . HIS A 1 84 ? 18.867 3.514 -4.190 1.00 45.75 84 HIS A CA 1
ATOM 674 C C . HIS A 1 84 ? 19.448 3.995 -2.873 1.00 45.75 84 HIS A C 1
ATOM 676 O O . HIS A 1 84 ? 19.513 3.246 -1.897 1.00 45.75 84 HIS A O 1
ATOM 682 N N . ASN A 1 85 ? 19.883 5.241 -2.839 1.00 44.97 85 ASN A N 1
ATOM 683 C CA . ASN A 1 85 ? 20.625 5.755 -1.724 1.00 44.97 85 ASN A CA 1
ATOM 684 C C . ASN A 1 85 ? 19.709 6.522 -0.775 1.00 44.97 85 ASN A C 1
ATOM 686 O O . ASN A 1 85 ? 19.507 7.729 -0.878 1.00 44.97 85 ASN A O 1
ATOM 690 N N . THR A 1 86 ? 19.203 5.801 0.224 1.00 46.00 86 THR A N 1
ATOM 691 C CA . THR A 1 86 ? 18.604 6.363 1.444 1.00 46.00 86 THR A CA 1
ATOM 692 C C . THR A 1 86 ? 19.610 7.149 2.298 1.00 46.00 86 THR A C 1
ATOM 694 O O . THR A 1 86 ? 19.196 7.787 3.264 1.00 46.00 86 THR A O 1
ATOM 697 N N . ALA A 1 87 ? 20.903 7.098 1.947 1.00 41.28 87 ALA A N 1
ATOM 698 C CA . ALA A 1 87 ? 22.011 7.789 2.609 1.00 41.28 87 ALA A CA 1
ATOM 699 C C . ALA A 1 87 ? 22.787 8.776 1.705 1.00 41.28 87 ALA A C 1
ATOM 701 O O . ALA A 1 87 ? 23.636 9.496 2.210 1.00 41.28 87 ALA A O 1
ATOM 702 N N . ASP A 1 88 ? 22.515 8.833 0.398 1.00 41.69 88 ASP A N 1
ATOM 703 C CA . ASP A 1 88 ? 23.476 9.381 -0.582 1.00 41.69 88 ASP A CA 1
ATOM 704 C C . ASP A 1 88 ? 22.751 10.129 -1.721 1.00 41.69 88 ASP A C 1
ATOM 706 O O . ASP A 1 88 ? 22.928 9.883 -2.911 1.00 41.69 88 ASP A O 1
ATOM 710 N N . SER A 1 89 ? 21.848 11.041 -1.363 1.00 45.31 89 SER A N 1
ATOM 711 C CA . SER A 1 89 ? 21.270 11.996 -2.327 1.00 45.31 89 SER A CA 1
ATOM 712 C C . SER A 1 89 ? 22.175 13.218 -2.522 1.00 45.31 89 SER A C 1
ATOM 714 O O . SER A 1 89 ? 21.672 14.326 -2.676 1.00 45.31 89 SER A O 1
ATOM 716 N N . GLY A 1 90 ? 23.498 13.049 -2.392 1.00 47.41 90 GLY A N 1
ATOM 717 C CA . GLY A 1 90 ? 24.496 14.129 -2.449 1.00 47.41 90 GLY A CA 1
ATOM 718 C C . GLY A 1 90 ? 24.366 15.214 -1.365 1.00 47.41 90 GLY A C 1
ATOM 719 O O . GLY A 1 90 ? 25.187 16.119 -1.310 1.00 47.41 90 GLY A O 1
ATOM 720 N N . ASN A 1 91 ? 23.349 15.136 -0.499 1.00 55.97 91 ASN A N 1
ATOM 721 C CA . ASN A 1 91 ? 22.963 16.179 0.456 1.00 55.97 91 ASN A CA 1
ATOM 722 C C . ASN A 1 91 ? 22.975 15.719 1.929 1.00 55.97 91 ASN A C 1
ATOM 724 O O . ASN A 1 91 ? 22.553 16.470 2.804 1.00 55.97 91 ASN A O 1
ATOM 728 N N . GLY A 1 92 ? 23.420 14.485 2.215 1.00 62.81 92 GLY A N 1
ATOM 729 C CA . GLY A 1 92 ? 23.581 13.951 3.578 1.00 62.81 92 GLY A CA 1
ATOM 730 C C . GLY A 1 92 ? 22.287 13.722 4.378 1.00 62.81 92 GLY A C 1
ATOM 731 O O . GLY A 1 92 ? 22.352 13.422 5.571 1.00 62.81 92 GLY A O 1
ATOM 732 N N . LEU A 1 93 ? 21.106 13.857 3.764 1.00 69.94 93 LEU A N 1
ATOM 733 C CA . LEU A 1 93 ? 19.828 13.725 4.470 1.00 69.94 93 LEU A CA 1
ATOM 734 C C . LEU A 1 93 ? 19.437 12.262 4.705 1.00 69.94 93 LEU A C 1
ATOM 736 O O . LEU A 1 93 ? 19.471 11.428 3.799 1.00 69.94 93 LEU A O 1
ATOM 740 N N . LYS A 1 94 ? 18.950 11.969 5.917 1.00 83.06 94 LYS A N 1
ATOM 741 C CA . LYS A 1 94 ? 18.362 10.663 6.254 1.00 83.06 94 LYS A CA 1
ATOM 742 C C . LYS A 1 94 ? 17.052 10.456 5.486 1.00 83.06 94 LYS A C 1
ATOM 744 O O . LYS A 1 94 ? 16.307 11.408 5.252 1.00 83.06 94 LYS A O 1
ATOM 749 N N . LEU A 1 95 ? 16.703 9.202 5.178 1.00 83.31 95 LEU A N 1
ATOM 750 C CA . LEU A 1 95 ? 15.430 8.847 4.525 1.00 83.31 95 LEU A CA 1
ATOM 751 C C . LEU A 1 95 ? 14.209 9.501 5.194 1.00 83.31 95 LEU A C 1
ATOM 753 O O . LEU A 1 95 ? 13.369 10.070 4.506 1.00 83.31 95 LEU A O 1
ATOM 757 N N . SER A 1 96 ? 14.137 9.478 6.526 1.00 86.00 96 SER A N 1
ATOM 758 C CA . SER A 1 96 ? 13.040 10.096 7.279 1.00 86.00 96 SER A CA 1
ATOM 759 C C . SER A 1 96 ? 12.910 11.604 7.033 1.00 86.00 96 SER A C 1
ATOM 761 O O . SER A 1 96 ? 11.799 12.119 6.986 1.00 86.00 96 SER A O 1
ATOM 763 N N . GLN A 1 97 ? 14.019 12.316 6.813 1.00 88.19 97 GLN A N 1
ATOM 764 C CA . GLN A 1 97 ? 14.008 13.741 6.469 1.00 88.19 97 GLN A CA 1
ATOM 765 C C . GLN A 1 97 ? 13.574 13.958 5.017 1.00 88.19 97 GLN A C 1
ATOM 767 O O . GLN A 1 97 ? 12.775 14.850 4.742 1.00 88.19 97 GLN A O 1
ATOM 772 N N . ARG A 1 98 ? 14.045 13.113 4.090 1.00 87.81 98 ARG A N 1
ATOM 773 C CA . ARG A 1 98 ? 13.674 13.182 2.667 1.00 87.81 98 ARG A CA 1
ATOM 774 C C . ARG 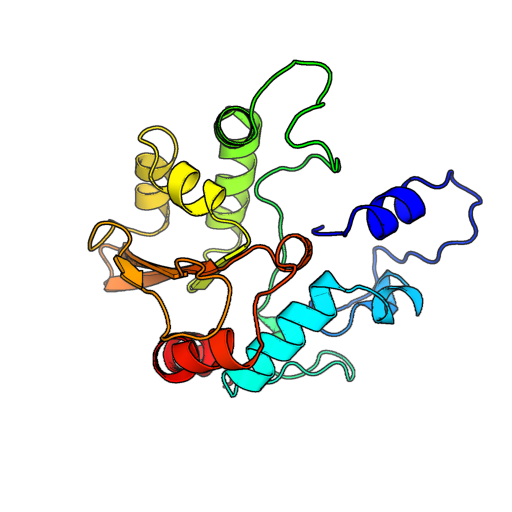A 1 98 ? 12.179 12.962 2.448 1.00 87.81 98 ARG A C 1
ATOM 776 O O . ARG A 1 98 ? 11.554 13.763 1.754 1.00 87.81 98 ARG A O 1
ATOM 783 N N . LEU A 1 99 ? 11.601 11.945 3.094 1.00 91.62 99 LEU A N 1
ATOM 784 C CA . LEU A 1 99 ? 10.158 11.664 3.066 1.00 91.62 99 LEU A CA 1
ATOM 785 C C . LEU A 1 99 ? 9.314 12.858 3.543 1.00 91.62 99 LEU A C 1
ATOM 787 O O . LEU A 1 99 ? 8.174 13.012 3.112 1.00 91.62 99 LEU A O 1
ATOM 791 N N . LEU A 1 100 ? 9.878 13.698 4.417 1.00 94.25 100 LEU A N 1
ATOM 792 C CA . LEU A 1 100 ? 9.226 14.868 5.006 1.00 94.25 100 LEU A CA 1
ATOM 793 C C . LEU A 1 100 ? 9.592 16.195 4.329 1.00 94.25 100 LEU A C 1
ATOM 795 O O . LEU A 1 100 ? 9.145 17.248 4.788 1.00 94.25 100 LEU A O 1
ATOM 799 N N . SER A 1 101 ? 10.386 16.189 3.259 1.00 92.56 101 SER A N 1
ATOM 800 C CA . SER A 1 101 ? 10.610 17.394 2.450 1.00 92.56 101 SER A CA 1
ATOM 801 C C . SER A 1 101 ? 9.300 17.855 1.798 1.00 92.56 101 SER A C 1
ATOM 803 O O . SER A 1 101 ? 8.443 17.033 1.477 1.00 92.56 101 SER A O 1
ATOM 805 N N . ASP A 1 102 ? 9.115 19.167 1.615 1.00 93.31 102 ASP A N 1
ATOM 806 C CA . ASP A 1 102 ? 7.839 19.709 1.112 1.00 93.31 102 ASP A CA 1
ATOM 807 C C . ASP A 1 102 ? 7.448 19.130 -0.245 1.00 93.31 102 ASP A C 1
ATOM 809 O O . ASP A 1 102 ? 6.287 18.795 -0.461 1.00 93.31 102 ASP A O 1
ATOM 813 N N . HIS A 1 103 ? 8.429 18.971 -1.131 1.00 92.56 103 HIS A N 1
ATOM 814 C CA . HIS A 1 103 ? 8.238 18.383 -2.452 1.00 92.56 103 HIS A CA 1
ATOM 815 C C . HIS A 1 103 ? 7.698 16.950 -2.374 1.00 92.56 103 HIS A C 1
ATOM 817 O O . HIS A 1 103 ? 6.671 16.638 -2.970 1.00 92.56 103 HIS A O 1
ATOM 823 N N . GLN A 1 104 ? 8.321 16.098 -1.555 1.00 93.31 104 GLN A N 1
ATOM 824 C CA . GLN A 1 104 ? 7.925 14.691 -1.450 1.00 93.31 104 GLN A CA 1
ATOM 825 C C . GLN A 1 104 ? 6.606 14.503 -0.697 1.00 93.31 104 GLN A C 1
ATOM 827 O O . GLN A 1 104 ? 5.809 13.634 -1.046 1.00 93.31 104 GLN A O 1
ATOM 832 N N . VAL A 1 105 ? 6.321 15.357 0.291 1.00 95.50 105 VAL A N 1
ATOM 833 C CA . VAL A 1 105 ? 5.008 15.382 0.950 1.00 95.50 105 VAL A CA 1
ATOM 834 C C . VAL A 1 105 ? 3.913 15.781 -0.040 1.00 95.50 105 VAL A C 1
ATOM 836 O O . VAL A 1 105 ? 2.873 15.128 -0.077 1.00 95.50 105 VAL A O 1
ATOM 839 N N . LYS A 1 106 ? 4.143 16.808 -0.869 1.00 95.56 106 LYS A N 1
ATOM 840 C CA . LYS A 1 106 ? 3.194 17.218 -1.916 1.00 95.56 106 LYS A CA 1
ATOM 841 C C . LYS A 1 106 ? 2.967 16.109 -2.941 1.00 95.56 106 LYS A C 1
ATOM 843 O O . LYS A 1 106 ? 1.817 15.846 -3.267 1.00 95.56 106 LYS A O 1
ATOM 848 N N . ASN A 1 107 ? 4.024 15.429 -3.387 1.00 94.75 107 ASN A N 1
ATOM 849 C CA . ASN A 1 107 ? 3.915 14.284 -4.293 1.00 94.75 107 ASN A CA 1
ATOM 850 C C . ASN A 1 107 ? 3.056 13.154 -3.697 1.00 94.75 107 ASN A C 1
ATOM 852 O O . ASN A 1 107 ? 2.130 12.666 -4.342 1.00 94.75 107 ASN A O 1
ATOM 856 N N . PHE A 1 108 ? 3.312 12.758 -2.445 1.00 96.25 108 PHE A N 1
ATOM 857 C CA . PHE A 1 108 ? 2.495 11.747 -1.770 1.00 96.25 108 PHE A CA 1
ATOM 858 C C . PHE A 1 108 ? 1.022 12.177 -1.670 1.00 96.25 108 PHE A C 1
ATOM 860 O O . PHE A 1 108 ? 0.138 11.442 -2.105 1.00 96.25 108 PHE A O 1
ATOM 867 N N . LEU A 1 109 ? 0.755 13.378 -1.149 1.00 97.31 109 LEU A N 1
ATOM 868 C CA . LEU A 1 109 ? -0.608 13.885 -0.966 1.00 97.31 109 LEU A CA 1
ATOM 869 C C . LEU A 1 109 ? -1.354 14.073 -2.294 1.00 97.31 109 LEU A C 1
ATOM 871 O O . LEU A 1 109 ? -2.559 13.839 -2.348 1.00 97.31 109 LEU A O 1
ATOM 875 N N . PHE A 1 110 ? -0.651 14.436 -3.370 1.00 96.81 110 PHE A N 1
ATOM 876 C CA . PHE A 1 110 ? -1.220 14.498 -4.714 1.00 96.81 110 PHE A CA 1
ATOM 877 C C . PHE A 1 110 ? -1.792 13.141 -5.137 1.00 96.81 110 PHE A C 1
ATOM 879 O O . PHE A 1 110 ? -2.950 13.076 -5.543 1.00 96.81 110 PHE A O 1
ATOM 886 N N . HIS A 1 111 ? -1.030 12.053 -4.978 1.00 96.31 111 HIS A N 1
ATOM 887 C CA . HIS A 1 111 ? -1.508 10.709 -5.311 1.00 96.31 111 HIS A CA 1
ATOM 888 C C . HIS A 1 111 ? 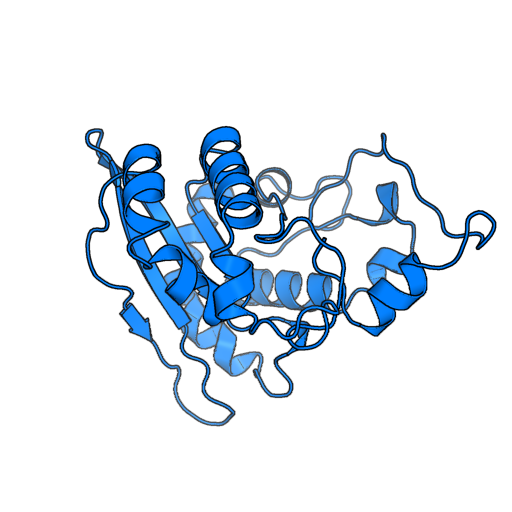-2.721 10.297 -4.473 1.00 96.31 111 HIS A C 1
ATOM 890 O O . HIS A 1 111 ? -3.668 9.732 -5.014 1.00 96.31 111 HIS A O 1
ATOM 896 N N . ILE A 1 112 ? -2.720 10.604 -3.172 1.00 97.25 112 ILE A N 1
ATOM 897 C CA . ILE A 1 112 ? -3.862 10.310 -2.296 1.00 97.25 112 ILE A CA 1
ATOM 898 C C . ILE A 1 112 ? -5.113 11.051 -2.767 1.00 97.25 112 ILE A C 1
ATOM 900 O O . ILE A 1 112 ? -6.167 10.439 -2.919 1.00 97.25 112 ILE A O 1
ATOM 904 N N . ASN A 1 113 ? -4.991 12.347 -3.054 1.00 96.38 113 ASN A N 1
ATOM 905 C CA . ASN A 1 113 ? -6.111 13.156 -3.519 1.00 96.38 113 ASN A CA 1
ATOM 906 C C . ASN A 1 113 ? -6.617 12.730 -4.908 1.00 96.38 113 ASN A C 1
ATOM 908 O O . ASN A 1 113 ? -7.821 12.755 -5.157 1.00 96.38 113 ASN A O 1
ATOM 912 N N . TYR A 1 114 ? -5.707 12.347 -5.808 1.00 96.88 114 TYR A N 1
ATOM 913 C CA . TYR A 1 114 ? -6.044 11.944 -7.172 1.00 96.88 114 TYR A CA 1
ATOM 914 C C . TYR A 1 114 ? -6.737 10.577 -7.213 1.00 96.88 114 TYR A C 1
ATOM 916 O O . TYR A 1 114 ? -7.798 10.447 -7.816 1.00 96.88 114 TYR A O 1
ATOM 924 N N . PHE A 1 115 ? -6.164 9.567 -6.550 1.00 95.69 115 PHE A N 1
ATOM 925 C CA . PHE A 1 115 ? -6.678 8.196 -6.606 1.00 95.69 115 PHE A CA 1
ATOM 926 C C . PHE A 1 115 ? -7.780 7.901 -5.589 1.00 95.69 115 PHE A C 1
ATOM 928 O O . PHE A 1 115 ? -8.516 6.939 -5.782 1.00 95.69 115 PHE A O 1
ATOM 935 N N . LYS A 1 116 ? -7.889 8.695 -4.513 1.00 95.38 116 LYS A N 1
ATOM 936 C CA . LYS A 1 116 ? -8.845 8.488 -3.409 1.00 95.38 116 LYS A CA 1
ATOM 937 C C . LYS A 1 116 ? -8.891 7.018 -2.944 1.00 95.38 116 LYS A C 1
ATOM 939 O O . LYS A 1 116 ? -9.948 6.386 -2.986 1.00 95.38 116 LYS A O 1
ATOM 944 N N . PRO A 1 117 ? -7.737 6.434 -2.571 1.00 96.25 117 PRO A N 1
ATOM 945 C CA . PRO A 1 117 ? -7.645 5.003 -2.311 1.00 96.25 117 PRO A CA 1
ATOM 946 C C . PRO A 1 117 ? -8.419 4.611 -1.049 1.00 96.25 117 PRO A C 1
ATOM 948 O O . PRO A 1 117 ? -8.269 5.248 -0.013 1.00 96.25 117 PRO A O 1
ATOM 951 N N . LYS A 1 118 ? -9.163 3.502 -1.110 1.00 96.69 118 LYS A N 1
ATOM 952 C CA . LYS A 1 118 ? -9.775 2.860 0.070 1.00 96.69 118 LYS A CA 1
ATOM 953 C C . LYS A 1 118 ? -8.786 2.002 0.870 1.00 96.69 118 LYS A C 1
ATOM 955 O O . LYS A 1 118 ? -8.963 1.800 2.066 1.00 96.69 118 LYS A O 1
ATOM 960 N N . LEU A 1 119 ? -7.727 1.509 0.225 1.00 97.88 119 LEU A N 1
ATOM 961 C CA . LEU A 1 119 ? -6.661 0.725 0.850 1.00 97.88 119 LEU A CA 1
ATOM 962 C C . LEU A 1 119 ? -5.295 1.213 0.359 1.00 97.88 119 LEU A C 1
ATOM 964 O O . LEU A 1 119 ? -5.056 1.330 -0.841 1.00 97.88 119 LEU A O 1
ATOM 968 N N . ILE A 1 120 ? -4.383 1.466 1.295 1.00 98.12 120 ILE A N 1
ATOM 969 C CA . ILE A 1 120 ? -3.009 1.893 1.034 1.00 98.12 120 ILE A CA 1
ATOM 970 C C . ILE A 1 120 ? -2.053 0.878 1.658 1.00 98.12 120 ILE A C 1
ATOM 972 O O . ILE A 1 120 ? -1.991 0.727 2.880 1.00 98.12 120 ILE A O 1
ATOM 976 N N . LEU A 1 121 ? -1.249 0.227 0.817 1.00 97.50 121 LEU A N 1
ATOM 977 C CA . LEU A 1 121 ? -0.160 -0.644 1.257 1.00 97.50 121 LEU A CA 1
ATOM 978 C C . LEU A 1 121 ? 1.161 0.137 1.259 1.00 97.50 121 LEU A C 1
ATOM 980 O O . LEU A 1 121 ? 1.769 0.375 0.217 1.00 97.50 121 LEU A O 1
ATOM 984 N N . LEU A 1 122 ? 1.624 0.543 2.440 1.00 96.62 122 LEU A N 1
ATOM 985 C CA . LEU A 1 122 ? 2.920 1.195 2.611 1.00 96.62 122 LEU A CA 1
ATOM 986 C C . LEU A 1 122 ? 4.023 0.139 2.708 1.00 96.62 122 LEU A C 1
ATOM 988 O O . LEU A 1 122 ? 4.061 -0.654 3.644 1.00 96.62 122 LEU A O 1
ATOM 992 N N . LEU A 1 123 ? 4.957 0.142 1.763 1.00 92.38 123 LEU A N 1
ATOM 993 C CA . LEU A 1 123 ? 6.044 -0.834 1.709 1.00 92.38 123 LEU A CA 1
ATOM 994 C C . LEU A 1 123 ? 7.327 -0.236 2.293 1.00 92.38 123 LEU A C 1
ATOM 996 O O . LEU A 1 123 ? 8.125 0.372 1.588 1.00 92.38 123 LEU A O 1
ATOM 1000 N N . GLY A 1 124 ? 7.528 -0.406 3.601 1.00 89.06 124 GLY A N 1
ATOM 1001 C CA . GLY A 1 124 ? 8.693 0.084 4.339 1.00 89.06 124 GLY A CA 1
ATOM 1002 C C . GLY A 1 124 ? 8.330 0.874 5.598 1.00 89.06 124 GLY A C 1
ATOM 1003 O O . GLY A 1 124 ? 7.541 1.815 5.568 1.00 89.06 124 GLY A O 1
ATOM 1004 N N . ARG A 1 125 ? 8.980 0.540 6.721 1.00 87.50 125 ARG A N 1
ATOM 1005 C CA . ARG A 1 125 ? 8.632 1.062 8.058 1.00 87.50 125 ARG A CA 1
ATOM 1006 C C . ARG A 1 125 ? 8.680 2.585 8.207 1.00 87.50 125 ARG A C 1
ATOM 1008 O O . ARG A 1 125 ? 7.995 3.122 9.065 1.00 87.50 125 ARG A O 1
ATOM 1015 N N . GLU A 1 126 ? 9.519 3.279 7.444 1.00 90.81 126 GLU A N 1
ATOM 1016 C CA . GLU A 1 126 ? 9.667 4.735 7.584 1.00 90.81 126 GLU A CA 1
ATOM 1017 C C . GLU A 1 126 ? 8.433 5.478 7.053 1.00 90.81 126 GLU A C 1
ATOM 1019 O O . GLU A 1 126 ? 8.139 6.582 7.506 1.00 90.81 126 GLU A O 1
ATOM 1024 N N . LEU A 1 127 ? 7.666 4.854 6.152 1.00 94.88 127 LEU A N 1
ATOM 1025 C CA . LEU A 1 127 ? 6.491 5.464 5.533 1.00 94.88 127 LEU A CA 1
ATOM 1026 C C . LEU A 1 127 ? 5.352 5.674 6.536 1.00 94.88 127 LEU A C 1
ATOM 1028 O O . LEU A 1 127 ? 4.736 6.734 6.535 1.00 94.88 127 LEU A O 1
ATOM 1032 N N . ILE A 1 128 ? 5.099 4.717 7.441 1.00 95.94 128 ILE A N 1
ATOM 1033 C CA . ILE A 1 128 ? 4.040 4.884 8.456 1.00 95.94 128 ILE A CA 1
ATOM 1034 C C . ILE A 1 128 ? 4.393 5.981 9.469 1.00 95.94 128 ILE A C 1
ATOM 1036 O O . ILE A 1 128 ? 3.517 6.734 9.900 1.00 95.94 128 ILE A O 1
ATOM 1040 N N . SER A 1 129 ? 5.682 6.117 9.800 1.00 95.19 129 SER A N 1
ATOM 1041 C CA . SER A 1 129 ? 6.190 7.212 10.630 1.00 95.19 129 SER A CA 1
ATOM 1042 C C . SER A 1 129 ? 6.049 8.559 9.919 1.00 95.19 129 SER A C 1
ATOM 1044 O O . SER A 1 129 ? 5.624 9.534 10.536 1.00 95.19 129 SER A O 1
ATOM 1046 N N . ALA A 1 130 ? 6.368 8.619 8.620 1.00 96.75 130 ALA A N 1
ATOM 1047 C CA . ALA A 1 130 ? 6.213 9.826 7.814 1.00 96.75 130 ALA A CA 1
ATOM 1048 C C . ALA A 1 130 ? 4.739 10.250 7.706 1.00 96.75 130 ALA A C 1
ATOM 1050 O O . ALA A 1 130 ? 4.429 11.415 7.966 1.00 96.75 130 ALA A O 1
ATOM 1051 N N . LEU A 1 131 ? 3.834 9.303 7.427 1.00 97.69 131 LEU A N 1
ATOM 1052 C CA . LEU A 1 131 ? 2.384 9.521 7.376 1.00 97.69 131 LEU A CA 1
ATOM 1053 C C . LEU A 1 131 ? 1.848 10.113 8.681 1.00 97.69 131 LEU A C 1
ATOM 1055 O O . LEU A 1 131 ? 1.099 11.084 8.659 1.00 97.69 131 LEU A O 1
ATOM 1059 N N . ASN A 1 132 ? 2.275 9.565 9.820 1.00 97.00 132 ASN A N 1
ATOM 1060 C CA . ASN A 1 132 ? 1.817 10.007 11.138 1.00 97.00 132 ASN A CA 1
ATOM 1061 C C . ASN A 1 132 ? 2.579 11.221 11.692 1.00 97.00 132 ASN A C 1
ATOM 1063 O O . ASN A 1 132 ? 2.303 11.665 12.809 1.00 97.00 132 ASN A O 1
ATOM 1067 N N . SER A 1 133 ? 3.517 11.793 10.935 1.00 96.75 133 SER A N 1
ATOM 1068 C CA . SER A 1 133 ? 4.171 13.039 11.328 1.00 96.75 133 SER A CA 1
ATOM 1069 C C . SER A 1 133 ? 3.170 14.200 11.340 1.00 96.75 133 SER A C 1
ATOM 1071 O O . SER A 1 133 ? 2.247 14.253 10.526 1.00 96.75 133 SER A O 1
ATOM 1073 N N . LYS A 1 134 ? 3.389 15.196 12.210 1.00 94.69 134 LYS A N 1
ATOM 1074 C CA . LYS A 1 134 ? 2.537 16.402 12.275 1.00 94.69 134 LYS A CA 1
ATOM 1075 C C . LYS A 1 134 ? 2.399 17.108 10.918 1.00 94.69 134 LYS A C 1
ATOM 1077 O O . LYS A 1 134 ? 1.357 17.690 10.635 1.00 94.69 134 LYS A O 1
ATOM 1082 N N . LYS A 1 135 ? 3.446 17.042 10.088 1.00 95.31 135 LYS A N 1
ATOM 1083 C CA . LYS A 1 135 ? 3.514 17.684 8.770 1.00 95.31 135 LYS A CA 1
ATOM 1084 C C . LYS A 1 135 ? 2.563 17.051 7.752 1.00 95.31 135 LYS A C 1
ATOM 1086 O O . LYS A 1 135 ? 1.949 17.771 6.966 1.00 95.31 135 LYS A O 1
ATOM 1091 N N . VAL A 1 136 ? 2.441 15.724 7.774 1.00 97.69 136 VAL A N 1
ATOM 1092 C CA . VAL A 1 136 ? 1.665 14.964 6.783 1.00 97.69 136 VAL A CA 1
ATOM 1093 C C . VAL A 1 136 ? 0.271 14.648 7.308 1.00 97.69 136 VAL A C 1
ATOM 1095 O O . VAL A 1 136 ? -0.708 14.922 6.618 1.00 97.69 136 VAL A O 1
ATOM 1098 N N . LYS A 1 137 ? 0.168 14.155 8.550 1.00 97.44 137 LYS A N 1
ATOM 1099 C CA . LYS A 1 137 ? -1.069 13.608 9.121 1.00 97.44 137 LYS A CA 1
ATOM 1100 C C . LYS A 1 137 ? -2.249 14.564 9.000 1.00 97.44 137 LYS A C 1
ATOM 1102 O O . LYS A 1 137 ? -3.303 14.154 8.546 1.00 97.44 137 LYS A O 1
AT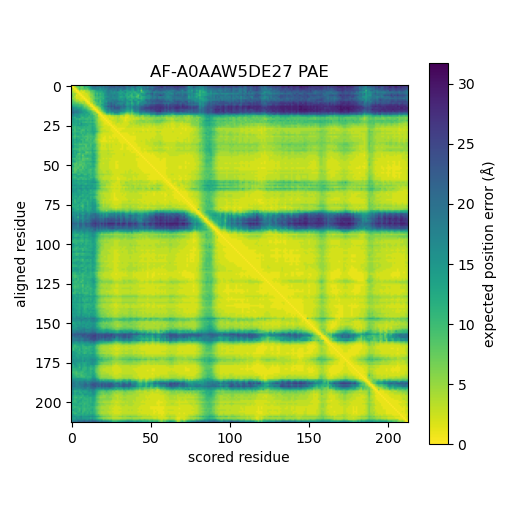OM 1107 N N . ARG A 1 138 ? -2.065 15.848 9.332 1.00 96.62 138 ARG A N 1
ATOM 1108 C CA . ARG A 1 138 ? -3.155 16.838 9.268 1.00 96.62 138 ARG A CA 1
ATOM 1109 C C . ARG A 1 138 ? -3.727 16.991 7.855 1.00 96.62 138 ARG A C 1
ATOM 1111 O O . ARG A 1 138 ? -4.930 17.139 7.704 1.00 96.62 138 ARG A O 1
ATOM 1118 N N . GLN A 1 139 ? -2.862 17.003 6.843 1.00 97.75 139 GLN A N 1
ATOM 1119 C CA . GLN A 1 139 ? -3.273 17.177 5.447 1.00 97.75 139 GLN A CA 1
ATOM 1120 C C . GLN A 1 139 ? -3.880 15.891 4.893 1.00 97.75 139 GLN A C 1
ATOM 1122 O O . GLN A 1 139 ? -4.895 15.942 4.215 1.00 97.75 139 GLN A O 1
ATOM 1127 N N . PHE A 1 140 ? -3.288 14.747 5.234 1.00 98.12 140 PHE A N 1
ATOM 1128 C CA . PHE A 1 140 ? -3.822 13.441 4.874 1.00 98.12 140 PHE A CA 1
ATOM 1129 C C . PHE A 1 140 ? -5.218 13.223 5.476 1.00 98.12 140 PHE A C 1
ATOM 1131 O O . PHE A 1 140 ? -6.145 12.881 4.753 1.00 98.12 140 PHE A O 1
ATOM 1138 N N . GLU A 1 141 ? -5.409 13.526 6.764 1.00 97.62 141 GLU A N 1
ATOM 1139 C CA . GLU A 1 141 ? -6.716 13.409 7.422 1.00 97.62 141 GLU A CA 1
ATOM 1140 C C . GLU A 1 141 ? -7.782 14.331 6.819 1.00 97.62 141 GLU A C 1
ATOM 1142 O O . GLU A 1 141 ? -8.958 13.986 6.802 1.00 97.62 141 GLU A O 1
ATOM 1147 N N . ALA A 1 142 ? -7.388 15.496 6.298 1.00 96.19 142 ALA A N 1
ATOM 1148 C CA . ALA A 1 142 ? -8.315 16.377 5.593 1.00 96.19 142 ALA A CA 1
ATOM 1149 C C . ALA A 1 142 ? -8.806 15.781 4.259 1.00 96.19 142 ALA A C 1
ATOM 1151 O O . ALA A 1 142 ? -9.837 16.209 3.753 1.00 96.19 142 ALA A O 1
ATOM 1152 N N . MET A 1 143 ? -8.075 14.817 3.687 1.00 96.19 143 MET A N 1
ATOM 1153 C CA . MET A 1 143 ? -8.426 14.153 2.428 1.00 96.19 143 MET A CA 1
ATOM 1154 C C . MET A 1 143 ? -9.218 12.864 2.646 1.00 96.19 143 MET A C 1
ATOM 1156 O O . MET A 1 143 ? -10.151 12.598 1.896 1.00 96.19 143 MET A O 1
ATOM 1160 N N . VAL A 1 144 ? -8.832 12.056 3.641 1.00 96.88 144 VAL A N 1
ATOM 1161 C CA . VAL A 1 144 ? -9.367 10.692 3.824 1.00 96.88 144 VAL A CA 1
ATOM 1162 C C . VAL A 1 144 ? -10.167 10.497 5.114 1.00 96.88 144 VAL A C 1
ATOM 1164 O O . VAL A 1 144 ? -10.682 9.410 5.359 1.00 96.88 144 VAL A O 1
ATOM 1167 N N . GLY A 1 145 ? -10.266 11.528 5.954 1.00 97.12 145 GLY A N 1
ATOM 1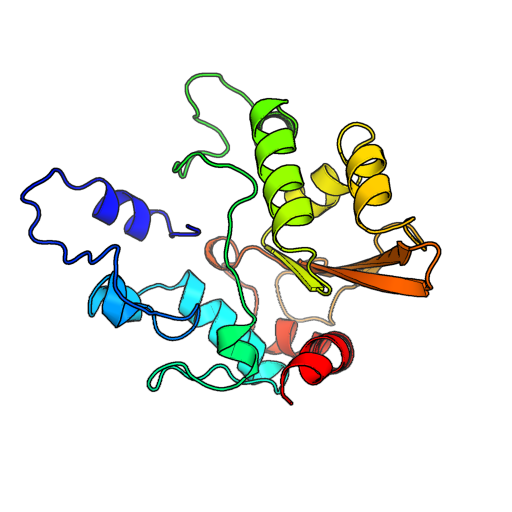168 C CA . GLY A 1 145 ? -10.914 11.453 7.260 1.00 97.12 145 GLY A CA 1
ATOM 1169 C C . GLY A 1 145 ? -9.948 11.296 8.433 1.00 97.12 145 GLY A C 1
ATOM 1170 O O . GLY A 1 145 ? -8.732 11.191 8.275 1.00 97.12 145 GLY A O 1
ATOM 1171 N N . ARG A 1 146 ? -10.482 11.314 9.655 1.00 97.38 146 ARG A N 1
ATOM 1172 C CA . ARG A 1 146 ? -9.679 11.289 10.887 1.00 97.38 146 ARG A CA 1
ATOM 1173 C C . ARG A 1 146 ? -9.169 9.890 11.182 1.00 97.38 146 ARG A C 1
ATOM 1175 O O . ARG A 1 146 ? -9.902 8.919 11.018 1.00 97.38 146 ARG A O 1
ATOM 1182 N N . ALA A 1 147 ? -7.938 9.789 11.681 1.00 96.06 147 ALA A N 1
ATOM 1183 C CA . ALA A 1 147 ? -7.436 8.516 12.177 1.00 96.06 147 ALA A CA 1
ATOM 1184 C C . ALA A 1 147 ? -8.312 8.028 13.343 1.00 96.06 147 ALA A C 1
ATOM 1186 O O . ALA A 1 147 ? -8.474 8.750 14.329 1.00 96.06 147 ALA A O 1
ATOM 1187 N N . ASN A 1 148 ? -8.818 6.796 13.266 1.00 89.50 148 ASN A N 1
ATOM 1188 C CA . ASN A 1 148 ? -9.581 6.190 14.363 1.00 89.50 148 ASN A CA 1
ATOM 1189 C C . ASN A 1 148 ? -8.704 5.937 15.606 1.00 89.50 148 ASN A C 1
ATOM 1191 O O . ASN A 1 148 ? -9.190 5.880 16.733 1.00 89.50 148 ASN A O 1
ATOM 1195 N N . SER A 1 149 ? -7.397 5.779 15.393 1.00 91.19 149 SER A N 1
ATOM 1196 C CA . SER A 1 149 ? -6.411 5.424 16.404 1.00 91.19 149 SER A CA 1
ATOM 1197 C C . SER A 1 149 ? -4.980 5.699 15.916 1.00 91.19 149 SER A C 1
ATOM 1199 O O . SER A 1 149 ? -4.726 6.093 14.768 1.00 91.19 149 SER A O 1
ATOM 1201 N N . TYR A 1 150 ? -4.007 5.513 16.809 1.00 92.56 150 TYR A N 1
ATOM 1202 C CA . TYR A 1 150 ? -2.603 5.408 16.409 1.00 92.56 150 TYR A CA 1
ATOM 1203 C C . TYR A 1 150 ? -2.341 4.074 15.691 1.00 92.56 150 TYR A C 1
ATOM 1205 O O . TYR A 1 150 ? -3.028 3.095 15.975 1.00 92.56 150 TYR A O 1
ATOM 1213 N N . PRO A 1 151 ? -1.316 3.992 14.818 1.00 94.44 151 PRO A N 1
ATOM 1214 C CA . PRO A 1 151 ? -0.988 2.750 14.127 1.00 94.44 151 PRO A CA 1
ATOM 1215 C C . PRO A 1 151 ? -0.771 1.590 15.100 1.00 94.44 151 PRO A C 1
ATOM 1217 O O . PRO A 1 151 ? 0.134 1.625 15.941 1.00 94.44 151 PRO A O 1
ATOM 1220 N N . THR A 1 152 ? -1.560 0.532 14.948 1.00 94.75 152 THR A N 1
ATOM 1221 C CA . THR A 1 152 ? -1.433 -0.681 15.754 1.00 94.75 152 THR A CA 1
ATOM 1222 C C . THR A 1 152 ? -0.370 -1.579 15.141 1.00 94.75 152 THR A C 1
ATOM 1224 O O . THR A 1 152 ? -0.497 -2.019 14.000 1.00 94.75 152 THR A O 1
ATOM 1227 N N . ALA A 1 153 ? 0.693 -1.857 15.897 1.00 92.50 153 ALA A N 1
ATOM 1228 C CA . ALA A 1 153 ? 1.782 -2.720 15.458 1.00 92.50 153 ALA A CA 1
ATOM 1229 C C . ALA A 1 153 ? 1.524 -4.180 15.847 1.00 92.50 153 ALA A C 1
ATOM 1231 O O . ALA A 1 153 ? 1.535 -4.523 17.029 1.00 92.50 153 ALA A O 1
ATOM 1232 N N . ILE A 1 154 ? 1.400 -5.052 14.854 1.00 89.38 154 ILE A N 1
ATOM 1233 C CA . ILE A 1 154 ? 1.222 -6.492 15.029 1.00 89.38 154 ILE A CA 1
ATOM 1234 C C . ILE A 1 154 ? 2.520 -7.201 14.655 1.00 89.38 154 ILE A C 1
ATOM 1236 O O . ILE A 1 154 ? 3.225 -6.816 13.719 1.00 89.38 154 ILE A O 1
ATOM 1240 N N . ARG A 1 155 ? 2.865 -8.237 15.420 1.00 85.44 155 ARG A N 1
ATOM 1241 C CA . ARG A 1 155 ? 3.993 -9.122 15.127 1.00 85.44 155 ARG A CA 1
ATOM 1242 C C . ARG A 1 155 ? 3.472 -10.548 15.051 1.00 85.44 155 ARG A C 1
ATOM 1244 O O . ARG A 1 155 ? 2.788 -10.984 15.969 1.00 85.44 155 ARG A O 1
ATOM 1251 N N . GLY A 1 156 ? 3.848 -11.261 13.995 1.00 75.81 156 GLY A N 1
ATOM 1252 C CA . GLY A 1 156 ? 3.659 -12.704 13.923 1.00 75.81 156 GLY A CA 1
ATOM 1253 C C . GLY A 1 156 ? 4.498 -13.451 14.965 1.00 75.81 156 GLY A C 1
ATOM 1254 O O . GLY A 1 156 ? 5.427 -12.903 15.577 1.00 75.81 156 GLY A O 1
ATOM 1255 N N . THR A 1 157 ? 4.167 -14.721 15.132 1.00 74.50 157 THR A N 1
ATOM 1256 C CA . THR A 1 157 ? 4.870 -15.684 15.974 1.00 74.50 157 THR A CA 1
ATOM 1257 C C . THR A 1 157 ? 6.195 -16.135 15.331 1.00 74.50 157 THR A C 1
ATOM 1259 O O . THR A 1 157 ? 6.326 -16.136 14.101 1.00 74.50 157 THR A O 1
ATOM 1262 N N . PRO A 1 158 ? 7.225 -16.464 16.138 1.00 61.38 158 PRO A N 1
ATOM 1263 C CA . PRO A 1 158 ? 8.494 -17.026 15.652 1.00 61.38 158 PRO A CA 1
ATOM 1264 C C . PRO A 1 158 ? 8.278 -18.336 14.870 1.00 61.38 158 PRO A C 1
ATOM 1266 O O . PRO A 1 158 ? 7.293 -19.015 15.147 1.00 61.38 158 PRO A O 1
ATOM 1269 N N . PRO A 1 159 ? 9.191 -18.746 13.959 1.00 56.75 159 PRO A N 1
ATOM 1270 C CA . PRO A 1 159 ? 10.606 -18.349 13.867 1.00 56.75 159 PRO A CA 1
ATOM 1271 C C . PRO A 1 159 ? 10.967 -17.430 12.678 1.00 56.75 159 PRO A C 1
ATOM 1273 O O . PRO A 1 159 ? 10.504 -17.628 11.557 1.00 56.75 159 PRO A O 1
ATOM 1276 N N . GLY A 1 160 ? 11.874 -16.465 12.899 1.00 62.91 160 GLY A N 1
ATOM 1277 C CA . GLY A 1 160 ? 12.425 -15.575 11.859 1.00 62.91 160 GLY A CA 1
ATOM 1278 C C . GLY A 1 160 ? 12.623 -14.119 12.308 1.00 62.91 160 GLY A C 1
ATOM 1279 O O . GLY A 1 160 ? 12.330 -13.764 13.454 1.00 62.91 160 GLY A O 1
ATOM 1280 N N . THR A 1 161 ? 13.116 -13.267 11.399 1.00 65.25 161 THR A N 1
ATOM 1281 C CA . THR A 1 161 ? 13.223 -11.815 11.624 1.00 65.25 161 THR A CA 1
ATOM 1282 C C . THR A 1 161 ? 11.824 -11.221 11.763 1.00 65.25 161 THR A C 1
ATOM 1284 O O . THR A 1 161 ? 10.988 -11.354 10.872 1.00 65.25 161 THR A O 1
ATOM 1287 N N . ARG A 1 162 ? 11.557 -10.561 12.893 1.00 70.75 162 ARG A N 1
ATOM 1288 C CA . ARG A 1 162 ? 10.238 -9.995 13.197 1.00 70.75 162 ARG A CA 1
ATOM 1289 C C . ARG A 1 162 ? 10.102 -8.616 12.563 1.00 70.75 162 ARG A C 1
ATOM 1291 O O . ARG A 1 162 ? 10.790 -7.681 12.974 1.00 70.75 162 ARG A O 1
ATOM 1298 N N . PHE A 1 163 ? 9.163 -8.472 11.639 1.00 79.38 163 PHE A N 1
ATOM 1299 C CA . PHE A 1 163 ? 8.780 -7.173 11.096 1.00 79.38 163 PHE A CA 1
ATOM 1300 C C . PHE A 1 163 ? 7.458 -6.743 11.712 1.00 79.38 163 PHE A C 1
ATOM 1302 O O . PHE A 1 163 ? 6.506 -7.507 11.761 1.00 79.38 163 PHE A O 1
ATOM 1309 N N . LYS A 1 164 ? 7.393 -5.513 12.214 1.00 87.00 164 LYS A N 1
ATOM 1310 C CA . LYS A 1 164 ? 6.109 -4.961 12.645 1.00 87.00 164 LYS A CA 1
ATOM 1311 C C . LYS A 1 164 ? 5.275 -4.686 11.399 1.00 87.00 164 LYS A C 1
ATOM 1313 O O . LYS A 1 164 ? 5.730 -3.929 10.544 1.00 87.00 164 LYS A O 1
ATOM 1318 N N . ILE A 1 165 ? 4.087 -5.274 11.337 1.00 92.19 165 ILE A N 1
ATOM 1319 C CA . ILE A 1 165 ? 3.046 -4.868 10.397 1.00 92.19 165 ILE A CA 1
ATOM 1320 C C . ILE A 1 165 ? 2.177 -3.852 11.119 1.00 92.19 165 ILE A C 1
ATOM 1322 O O . ILE A 1 165 ? 1.769 -4.103 12.253 1.00 92.19 165 ILE A O 1
ATOM 1326 N N . PHE A 1 166 ? 1.944 -2.696 10.510 1.00 95.75 166 PHE A N 1
ATOM 1327 C CA . PHE A 1 166 ? 1.112 -1.664 11.123 1.00 95.75 166 PHE A CA 1
ATOM 1328 C C . PHE A 1 166 ? -0.223 -1.578 10.410 1.00 95.75 166 PHE A C 1
ATOM 1330 O O . PHE A 1 166 ? -0.250 -1.610 9.186 1.00 95.75 166 PHE A O 1
ATOM 1337 N N . PHE A 1 167 ? -1.289 -1.420 11.182 1.00 96.75 167 PHE A N 1
ATOM 1338 C CA . PHE A 1 167 ? -2.638 -1.171 10.690 1.00 96.75 167 PHE A CA 1
ATOM 1339 C C . PHE A 1 167 ? -3.128 0.153 11.263 1.00 96.75 167 PHE A C 1
ATOM 1341 O O . PHE A 1 167 ? -2.892 0.443 12.441 1.00 96.75 167 PHE A O 1
ATOM 1348 N N . GLN A 1 168 ? -3.772 0.961 10.434 1.00 97.56 168 GLN A N 1
ATOM 1349 C CA . GLN A 1 168 ? -4.397 2.209 10.842 1.00 97.56 168 GLN A CA 1
ATOM 1350 C C . GLN A 1 168 ? -5.555 2.515 9.902 1.00 97.56 168 GLN A C 1
ATOM 1352 O O . GLN A 1 168 ? -5.361 2.478 8.689 1.00 97.56 168 GLN A O 1
ATOM 1357 N N . ASP A 1 169 ? -6.708 2.882 10.453 1.00 97.56 169 ASP A N 1
ATOM 1358 C CA . ASP A 1 169 ? -7.846 3.296 9.640 1.00 97.56 169 ASP A CA 1
ATOM 1359 C C . ASP A 1 169 ? -8.125 4.781 9.817 1.00 97.56 169 ASP A C 1
ATOM 1361 O O . ASP A 1 169 ? -7.869 5.387 10.865 1.00 97.56 169 ASP A O 1
ATOM 1365 N N . PHE A 1 170 ? -8.675 5.349 8.758 1.00 98.00 170 PHE A N 1
ATOM 1366 C CA . PHE A 1 170 ? -9.114 6.724 8.677 1.00 98.00 170 PHE A CA 1
ATOM 1367 C C . PHE A 1 170 ? -10.579 6.720 8.268 1.00 98.00 170 PHE A C 1
ATOM 1369 O O . PHE A 1 170 ? -10.958 5.981 7.359 1.00 98.00 170 PHE A O 1
ATOM 1376 N N . VAL A 1 171 ? -11.392 7.503 8.971 1.00 97.44 171 VAL A N 1
ATOM 1377 C CA . VAL A 1 171 ? -12.844 7.536 8.782 1.00 97.44 171 VAL A CA 1
ATOM 1378 C C . VAL A 1 171 ? -13.261 8.958 8.454 1.00 97.44 171 VAL A C 1
ATOM 1380 O O . VAL A 1 171 ? -12.965 9.896 9.204 1.00 97.44 171 VAL A O 1
ATOM 1383 N N . SER A 1 172 ? -13.898 9.129 7.299 1.00 95.25 172 SER A N 1
ATOM 1384 C CA . SER A 1 172 ? -14.449 10.416 6.871 1.00 95.25 172 SER A CA 1
ATOM 1385 C C . SER A 1 172 ? -15.749 10.745 7.613 1.00 95.25 172 SER A C 1
ATOM 1387 O O . SER A 1 172 ? -16.349 9.889 8.261 1.00 95.25 172 SER A O 1
ATOM 1389 N N . GLU A 1 173 ? -16.226 11.983 7.486 1.00 92.81 173 GLU A N 1
ATOM 1390 C CA . GLU A 1 173 ? -17.518 12.402 8.055 1.00 92.81 173 GLU A CA 1
ATOM 1391 C C . GLU A 1 173 ? -18.706 11.635 7.449 1.00 92.81 173 GLU A C 1
ATOM 1393 O O . GLU A 1 173 ? -19.718 11.442 8.116 1.00 92.81 173 GLU A O 1
ATOM 1398 N N . ASN A 1 174 ? -18.552 11.125 6.222 1.00 93.44 174 ASN A N 1
ATOM 1399 C CA . ASN A 1 174 ? -19.551 10.305 5.536 1.00 93.44 174 ASN A CA 1
ATOM 1400 C C . ASN A 1 174 ? -19.430 8.808 5.865 1.00 93.44 174 ASN A C 1
ATOM 1402 O O . ASN A 1 174 ? -20.070 7.985 5.217 1.00 93.44 174 ASN A O 1
ATOM 1406 N N . ASN A 1 175 ? -18.608 8.446 6.855 1.00 91.75 175 ASN A N 1
ATOM 1407 C CA . ASN A 1 175 ? -18.334 7.066 7.256 1.00 91.75 175 ASN A CA 1
ATOM 1408 C C . ASN A 1 175 ? -17.642 6.209 6.170 1.00 91.75 175 ASN A C 1
ATOM 1410 O O . ASN A 1 175 ? -17.640 4.983 6.261 1.00 91.75 175 ASN A O 1
ATOM 1414 N N . ASP A 1 176 ? -17.019 6.840 5.166 1.00 93.94 176 ASP A N 1
ATOM 1415 C CA . ASP A 1 176 ? -16.097 6.156 4.251 1.00 93.94 176 ASP A CA 1
ATOM 1416 C C . ASP A 1 176 ? -14.780 5.832 4.963 1.00 93.94 176 ASP A C 1
ATOM 1418 O O . ASP A 1 176 ? -14.212 6.693 5.648 1.00 93.94 176 ASP A O 1
ATOM 1422 N N . PHE A 1 177 ? -14.277 4.615 4.749 1.00 95.12 177 PHE A N 1
ATOM 1423 C CA . PHE A 1 177 ? -13.040 4.119 5.345 1.00 95.12 177 PHE A CA 1
ATOM 1424 C C . PHE A 1 177 ? -11.874 4.163 4.357 1.00 95.12 177 PHE A C 1
ATOM 1426 O O . PHE A 1 177 ? -11.992 3.772 3.195 1.00 95.12 177 PHE A O 1
ATOM 1433 N N . THR A 1 178 ? -10.717 4.600 4.852 1.00 97.69 178 THR A N 1
ATOM 1434 C CA . THR A 1 178 ? -9.418 4.375 4.216 1.00 97.69 178 THR A CA 1
ATOM 1435 C C . THR A 1 178 ? -8.528 3.572 5.152 1.00 97.69 178 THR A C 1
ATOM 1437 O O . THR A 1 178 ? -8.165 4.032 6.236 1.00 97.69 178 THR A O 1
ATOM 1440 N N . HIS A 1 179 ? -8.141 2.381 4.713 1.00 97.88 179 HIS A N 1
ATOM 1441 C CA . HIS A 1 179 ? -7.268 1.479 5.450 1.00 97.88 179 HIS A CA 1
ATOM 1442 C C . HIS A 1 179 ? -5.813 1.688 5.038 1.00 97.88 179 HIS A C 1
ATOM 1444 O O . HIS A 1 179 ? -5.479 1.717 3.854 1.00 97.88 179 HIS A O 1
ATOM 1450 N N . VAL A 1 180 ? -4.916 1.797 6.011 1.00 98.12 180 VAL A N 1
ATOM 1451 C CA . VAL A 1 180 ? -3.471 1.866 5.788 1.00 98.12 180 VAL A CA 1
ATOM 1452 C C . VAL A 1 180 ? -2.816 0.658 6.441 1.00 98.12 180 VAL A C 1
ATOM 1454 O O . VAL A 1 180 ? -2.869 0.483 7.659 1.00 98.12 180 VAL A O 1
ATOM 1457 N N . VAL A 1 181 ? -2.133 -0.148 5.62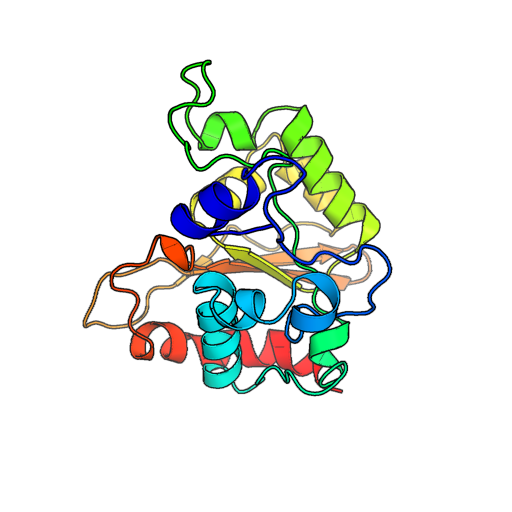8 1.00 97.69 181 VAL A N 1
ATOM 1458 C CA . VAL A 1 181 ? -1.331 -1.285 6.088 1.00 97.69 181 VAL A CA 1
ATOM 1459 C C . VAL A 1 181 ? 0.129 -1.035 5.739 1.00 97.69 181 VAL A C 1
ATOM 1461 O O . VAL A 1 181 ? 0.485 -0.878 4.575 1.00 97.69 181 VAL A O 1
ATOM 1464 N N . CYS A 1 182 ? 1.004 -0.998 6.741 1.00 96.19 182 CYS A N 1
ATOM 1465 C CA . CYS A 1 182 ? 2.444 -0.868 6.536 1.00 96.19 182 CYS A CA 1
ATOM 1466 C C . CYS A 1 182 ? 3.126 -2.226 6.659 1.00 96.19 182 CYS A C 1
ATOM 1468 O O . CYS A 1 182 ? 3.121 -2.842 7.727 1.00 96.19 182 CYS A O 1
ATOM 1470 N N . LEU A 1 183 ? 3.737 -2.659 5.563 1.00 93.31 183 LEU A N 1
ATOM 1471 C CA . LEU A 1 183 ? 4.421 -3.931 5.389 1.00 93.31 183 LEU A CA 1
ATOM 1472 C C . LEU A 1 183 ? 5.942 -3.700 5.318 1.00 93.31 183 LEU A C 1
ATOM 1474 O O . LEU A 1 183 ? 6.405 -2.587 5.035 1.00 93.31 183 LEU A O 1
ATOM 1478 N N . PRO A 1 184 ? 6.770 -4.731 5.555 1.00 89.00 184 PRO A N 1
ATOM 1479 C CA . PRO A 1 184 ? 8.196 -4.644 5.270 1.00 89.00 184 PRO A CA 1
ATOM 1480 C C . PRO A 1 184 ? 8.450 -4.368 3.780 1.00 89.00 184 PRO A C 1
ATOM 1482 O O . PRO A 1 184 ? 7.651 -4.720 2.918 1.00 89.00 184 PRO A O 1
ATOM 1485 N N . HIS A 1 185 ? 9.584 -3.741 3.456 1.00 86.81 185 HIS A N 1
ATOM 1486 C CA . HIS A 1 185 ? 9.931 -3.487 2.057 1.00 86.81 185 HIS A CA 1
ATOM 1487 C C . HIS A 1 185 ? 10.303 -4.809 1.354 1.00 86.81 185 HIS A C 1
ATOM 1489 O O . HIS A 1 185 ? 11.218 -5.484 1.842 1.00 86.81 185 HIS A O 1
ATOM 1495 N N . PRO A 1 186 ? 9.701 -5.172 0.203 1.00 82.12 186 PRO A N 1
ATOM 1496 C CA . PRO A 1 186 ? 9.942 -6.461 -0.456 1.00 82.12 186 PRO A CA 1
ATOM 1497 C C . PRO A 1 186 ? 11.423 -6.770 -0.735 1.00 82.12 186 PRO A C 1
ATOM 1499 O O . PRO A 1 186 ? 11.873 -7.892 -0.530 1.00 82.12 186 PRO A O 1
ATOM 1502 N N . SER A 1 187 ? 12.220 -5.765 -1.123 1.00 70.62 187 SER A N 1
ATOM 1503 C CA . SER A 1 187 ? 13.652 -5.946 -1.437 1.00 70.62 187 SER A CA 1
ATOM 1504 C C . SER A 1 187 ? 14.608 -5.889 -0.234 1.00 70.62 187 SER A C 1
ATOM 1506 O O . SER A 1 187 ? 15.714 -6.418 -0.311 1.00 70.62 187 SER A O 1
ATOM 1508 N N . GLY A 1 188 ? 14.213 -5.260 0.880 1.00 57.84 188 GLY A N 1
ATOM 1509 C CA . GLY A 1 188 ? 15.048 -5.131 2.090 1.00 57.84 188 GLY A CA 1
ATOM 1510 C C . GLY A 1 188 ? 14.888 -6.304 3.059 1.00 57.84 188 GLY A C 1
ATOM 1511 O O . GLY A 1 188 ? 15.551 -6.381 4.090 1.00 57.84 188 GLY A O 1
ATOM 1512 N N . SER A 1 189 ? 13.993 -7.225 2.721 1.00 57.75 189 SER A N 1
ATOM 1513 C CA . SER A 1 189 ? 13.497 -8.289 3.579 1.00 57.75 189 SER A CA 1
ATOM 1514 C C . SER A 1 189 ? 14.278 -9.586 3.406 1.00 57.75 189 SER A C 1
ATOM 1516 O O . SER A 1 189 ? 13.676 -10.647 3.246 1.00 57.75 189 SER A O 1
ATOM 1518 N N . ARG A 1 190 ? 15.619 -9.537 3.446 1.00 52.06 190 ARG A N 1
ATOM 1519 C CA . ARG A 1 190 ? 16.430 -10.758 3.601 1.00 52.06 190 ARG A CA 1
ATOM 1520 C C . ARG A 1 190 ? 16.011 -11.429 4.923 1.00 52.06 190 ARG A C 1
ATOM 1522 O O . ARG A 1 190 ? 16.498 -11.057 5.984 1.00 52.06 190 ARG A O 1
ATOM 1529 N N . GLY A 1 191 ? 15.038 -12.345 4.870 1.00 55.78 191 GLY A N 1
ATOM 1530 C CA . GLY A 1 191 ? 14.510 -13.072 6.029 1.00 55.78 191 GLY A CA 1
ATOM 1531 C C . GLY A 1 191 ? 13.027 -12.885 6.384 1.00 55.78 191 GLY A C 1
ATOM 1532 O O . GLY A 1 191 ? 12.609 -13.485 7.375 1.00 55.78 191 GLY A O 1
ATOM 1533 N N . VAL A 1 192 ? 12.212 -12.127 5.628 1.00 67.12 192 VAL A N 1
ATOM 1534 C CA . VAL A 1 192 ? 10.743 -12.269 5.763 1.00 67.12 192 VAL A CA 1
ATOM 1535 C C . VAL A 1 192 ? 10.369 -13.614 5.159 1.00 67.12 192 VAL A C 1
ATOM 1537 O O . VAL A 1 192 ? 10.394 -13.783 3.944 1.00 67.12 192 VAL A O 1
ATOM 1540 N N . ARG A 1 193 ? 10.071 -14.591 6.013 1.00 75.25 193 ARG A N 1
ATOM 1541 C CA . ARG A 1 193 ? 9.587 -15.894 5.560 1.00 75.25 193 ARG A CA 1
ATOM 1542 C C . ARG A 1 193 ? 8.154 -15.748 5.060 1.00 75.25 193 ARG A C 1
ATOM 1544 O O . ARG A 1 193 ? 7.371 -15.012 5.652 1.00 75.25 193 ARG A O 1
ATOM 1551 N N . ASP A 1 194 ? 7.795 -16.496 4.027 1.00 83.38 194 ASP A N 1
ATOM 1552 C CA . ASP A 1 194 ? 6.414 -16.572 3.531 1.00 83.38 194 ASP A CA 1
ATOM 1553 C C . ASP A 1 194 ? 5.440 -16.941 4.656 1.00 83.38 194 ASP A C 1
ATOM 1555 O O . ASP A 1 194 ? 4.421 -16.286 4.856 1.00 83.38 194 ASP A O 1
ATOM 1559 N N . SER A 1 195 ? 5.844 -17.902 5.493 1.00 83.12 195 SER A N 1
ATOM 1560 C CA . SER A 1 195 ? 5.111 -18.312 6.692 1.00 83.12 195 SER A CA 1
ATOM 1561 C C . SER A 1 195 ? 4.922 -17.195 7.722 1.00 83.12 195 SER A C 1
ATOM 1563 O O . SER A 1 195 ? 4.039 -17.298 8.566 1.00 83.12 195 SER A O 1
ATOM 1565 N N . TYR A 1 196 ? 5.723 -16.128 7.683 1.00 84.81 196 TYR A N 1
ATOM 1566 C CA . TYR A 1 196 ? 5.494 -14.933 8.492 1.00 84.81 196 TYR A CA 1
ATOM 1567 C C . TYR A 1 196 ? 4.388 -14.065 7.894 1.00 84.81 196 TYR A C 1
ATOM 1569 O O . TYR A 1 196 ? 3.487 -13.647 8.614 1.00 84.81 196 TYR A O 1
ATOM 1577 N N . MET A 1 197 ? 4.429 -13.815 6.581 1.00 87.31 197 MET A N 1
ATOM 1578 C CA . MET A 1 197 ? 3.423 -12.993 5.895 1.00 87.31 197 MET A CA 1
ATOM 1579 C C . MET A 1 197 ? 2.045 -13.658 5.878 1.00 87.31 197 MET A C 1
ATOM 1581 O O . MET A 1 197 ? 1.036 -12.967 6.023 1.00 87.31 197 MET A O 1
ATOM 1585 N N . LEU A 1 198 ? 2.002 -14.989 5.777 1.00 89.44 198 LEU A N 1
ATOM 1586 C CA . LEU A 1 198 ? 0.769 -15.774 5.811 1.00 89.44 198 LEU A CA 1
ATOM 1587 C C . LEU A 1 198 ? -0.013 -15.594 7.124 1.00 89.44 198 LEU A C 1
ATOM 1589 O O . LEU A 1 198 ? -1.238 -15.597 7.105 1.00 89.44 198 LEU A O 1
ATOM 1593 N N . GLN A 1 199 ? 0.663 -15.348 8.253 1.00 90.69 199 GLN A N 1
ATOM 1594 C CA . GLN A 1 199 ? 0.004 -15.132 9.555 1.00 90.69 199 GLN A CA 1
ATOM 1595 C C . GLN A 1 199 ? -0.887 -13.883 9.595 1.00 90.69 199 GLN A C 1
ATOM 1597 O O . GLN A 1 199 ? -1.691 -13.732 10.510 1.00 90.69 199 GLN A O 1
ATOM 1602 N N . PHE A 1 200 ? -0.743 -12.971 8.630 1.00 92.12 200 PHE A N 1
ATOM 1603 C CA . PHE A 1 200 ? -1.568 -11.767 8.534 1.00 92.12 200 PHE A CA 1
ATOM 1604 C C . PHE A 1 200 ? -2.756 -11.930 7.577 1.00 92.12 200 PHE A C 1
ATOM 1606 O O . PHE A 1 200 ? -3.507 -10.969 7.407 1.00 92.12 200 PHE A O 1
ATOM 1613 N N . LYS A 1 201 ? -2.954 -13.122 6.987 1.00 94.50 201 LYS A N 1
ATOM 1614 C CA . LYS A 1 201 ? -4.049 -13.416 6.051 1.00 94.50 201 LYS A CA 1
ATOM 1615 C C . LYS A 1 201 ? -5.405 -12.989 6.602 1.00 94.50 201 LYS A C 1
ATOM 1617 O O . LYS A 1 201 ? -6.067 -12.189 5.961 1.00 94.50 201 LYS A O 1
ATOM 1622 N N . ASP A 1 202 ? -5.768 -13.419 7.807 1.00 94.19 202 ASP A N 1
ATOM 1623 C CA . ASP A 1 202 ? -7.102 -13.157 8.374 1.00 94.19 202 ASP A CA 1
ATOM 1624 C C . ASP A 1 202 ? -7.397 -11.663 8.588 1.0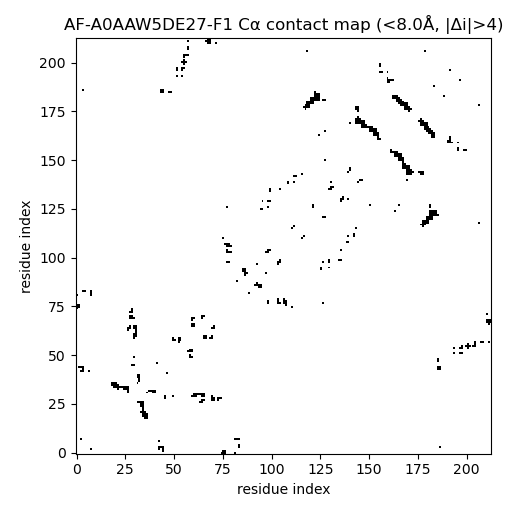0 94.19 202 ASP A C 1
ATOM 1626 O O . ASP A 1 202 ? -8.551 -11.265 8.708 1.00 94.19 202 ASP A O 1
ATOM 1630 N N . ARG A 1 203 ? -6.358 -10.818 8.625 1.00 94.25 203 ARG A N 1
ATOM 1631 C CA . ARG A 1 203 ? -6.497 -9.358 8.736 1.00 94.25 203 ARG A CA 1
ATOM 1632 C C . ARG A 1 203 ? -6.435 -8.643 7.394 1.00 94.25 203 ARG A C 1
ATOM 1634 O O . ARG A 1 203 ? -7.035 -7.586 7.260 1.00 94.25 203 ARG A O 1
ATOM 1641 N N . ILE A 1 204 ? -5.678 -9.172 6.436 1.00 95.81 204 ILE A N 1
ATOM 1642 C CA . ILE A 1 204 ? -5.475 -8.536 5.129 1.00 95.81 204 ILE A CA 1
ATOM 1643 C C . ILE A 1 204 ? -6.531 -8.988 4.119 1.00 95.81 204 ILE A C 1
ATOM 1645 O O . ILE A 1 204 ? -6.996 -8.167 3.337 1.00 95.81 204 ILE A O 1
ATOM 1649 N N . TYR A 1 205 ? -6.938 -10.258 4.153 1.00 96.75 205 TYR A N 1
ATOM 1650 C CA . TYR A 1 205 ? -7.930 -10.809 3.233 1.00 96.75 205 TYR A CA 1
ATOM 1651 C C . TYR A 1 205 ? -9.235 -10.004 3.223 1.00 96.75 205 TYR A C 1
ATOM 1653 O O . TYR A 1 205 ? -9.624 -9.606 2.129 1.00 96.75 205 TYR A O 1
ATOM 1661 N N . PRO A 1 206 ? -9.865 -9.658 4.369 1.00 96.06 206 PRO A N 1
ATOM 1662 C CA . PRO A 1 206 ? -11.083 -8.847 4.350 1.00 96.06 206 PRO A CA 1
ATOM 1663 C C . PRO A 1 206 ? -10.891 -7.522 3.603 1.00 96.06 206 PRO A C 1
ATOM 1665 O O . PRO A 1 206 ? -11.692 -7.194 2.736 1.00 96.06 206 PRO A O 1
ATOM 1668 N N . LEU A 1 207 ? -9.761 -6.840 3.839 1.00 95.94 207 LEU A N 1
ATOM 1669 C CA . LEU A 1 207 ? -9.428 -5.563 3.198 1.00 95.94 207 LEU A CA 1
ATOM 1670 C C . LEU A 1 207 ? -9.227 -5.686 1.683 1.00 95.94 207 LEU A C 1
ATOM 1672 O O . LEU A 1 207 ? -9.434 -4.719 0.964 1.00 95.94 207 LEU A O 1
ATOM 1676 N N . LEU A 1 208 ? -8.765 -6.839 1.192 1.00 95.81 208 LEU A N 1
ATOM 1677 C CA . LEU A 1 208 ? -8.548 -7.077 -0.237 1.00 95.81 208 LEU A CA 1
ATOM 1678 C C . LEU A 1 208 ? -9.790 -7.637 -0.934 1.00 95.81 208 LEU A C 1
ATOM 1680 O O . LEU A 1 208 ? -10.021 -7.327 -2.101 1.00 95.81 208 LEU A O 1
ATOM 1684 N N . SER A 1 209 ? -10.566 -8.469 -0.239 1.00 94.50 209 SER A N 1
ATOM 1685 C CA . SER A 1 209 ? -11.704 -9.203 -0.800 1.00 94.50 209 SER A CA 1
ATOM 1686 C C . SER A 1 209 ? -12.792 -8.282 -1.354 1.00 94.50 209 SER A C 1
ATOM 1688 O O . SER A 1 209 ? -13.381 -8.597 -2.381 1.00 94.50 209 SER A O 1
ATOM 1690 N N . GLU A 1 210 ? -12.951 -7.087 -0.778 1.00 90.44 210 GLU A N 1
ATOM 1691 C CA . GLU A 1 210 ? -13.868 -6.042 -1.263 1.00 90.44 210 GLU A CA 1
ATOM 1692 C C . GLU A 1 210 ? -13.584 -5.579 -2.703 1.00 90.44 210 GLU A C 1
ATOM 1694 O O . GLU A 1 210 ? -14.427 -4.958 -3.347 1.00 90.44 210 GLU A O 1
ATOM 1699 N N . PHE A 1 211 ? -12.386 -5.850 -3.223 1.00 92.25 211 PHE A N 1
ATOM 1700 C CA . PHE A 1 211 ? -11.977 -5.452 -4.566 1.00 92.25 211 PHE A CA 1
ATOM 1701 C C . PHE A 1 211 ? -11.990 -6.605 -5.575 1.00 92.25 211 PHE A C 1
ATOM 1703 O O . PHE A 1 211 ? -11.724 -6.352 -6.754 1.00 92.25 211 PHE A O 1
ATOM 1710 N N . VAL A 1 212 ? -12.265 -7.836 -5.134 1.00 86.38 212 VAL A N 1
ATOM 1711 C CA . VAL A 1 212 ? -12.217 -9.045 -5.973 1.00 86.38 212 VAL A CA 1
ATOM 1712 C C . VAL A 1 212 ? -13.467 -9.185 -6.852 1.00 86.38 212 VAL A C 1
ATOM 1714 O O . VAL A 1 212 ? -13.372 -9.779 -7.924 1.00 86.38 212 VAL A O 1
ATOM 1717 N N . GLU A 1 213 ? -14.586 -8.578 -6.451 1.00 69.00 213 GLU A N 1
ATOM 1718 C CA . GLU A 1 213 ? -15.842 -8.512 -7.219 1.00 69.00 213 GLU A CA 1
ATOM 1719 C C . GLU A 1 213 ? -15.833 -7.435 -8.324 1.00 69.00 213 GLU A C 1
ATOM 1721 O O . GLU A 1 213 ? -15.230 -6.337 -8.141 1.00 69.00 213 GLU A O 1
#

Solvent-accessible surface area (backbone atoms only — not comparable to full-atom values): 12387 Å² total; per-residue (Å²): 120,86,63,52,69,71,53,49,60,62,67,68,50,58,97,87,67,80,74,57,72,38,94,82,44,82,58,24,77,53,20,43,36,66,27,43,28,74,67,48,80,67,42,64,39,59,53,47,51,44,51,50,32,39,59,32,73,56,65,63,37,51,63,74,58,38,50,58,41,28,68,71,51,80,88,78,54,58,53,91,70,91,72,87,46,56,65,59,73,87,69,73,51,50,49,72,55,52,56,64,32,70,68,26,40,49,50,35,51,49,54,46,69,72,66,61,60,51,66,44,80,38,69,24,74,63,50,61,55,48,46,68,29,81,84,39,32,63,59,50,29,74,73,45,18,47,64,80,57,74,70,45,74,45,68,69,76,82,90,69,67,85,60,66,35,32,41,37,44,18,40,27,98,86,70,47,62,25,39,38,37,29,36,69,29,70,80,79,42,90,53,66,48,67,78,48,61,42,69,45,19,89,71,47,28,68,74,51,54,79,41,58,109

Radius of gyration: 17.61 Å; Cα contacts (8 Å, |Δi|>4): 312; chains: 1; bounding box: 44×38×44 Å